Protein AF-A0A9E1NAD4-F1 (afdb_monomer)

Structure (mmCIF, N/CA/C/O backbone):
data_AF-A0A9E1NAD4-F1
#
_entry.id   AF-A0A9E1NAD4-F1
#
loop_
_atom_site.group_PDB
_atom_site.id
_atom_site.type_symbol
_atom_site.label_atom_id
_atom_site.label_alt_id
_atom_site.label_comp_id
_atom_site.label_asym_id
_atom_site.label_entity_id
_atom_site.label_seq_id
_atom_site.pdbx_PDB_ins_code
_atom_site.Cartn_x
_atom_site.Cartn_y
_atom_site.Cartn_z
_atom_site.occupancy
_atom_site.B_iso_or_equiv
_atom_site.auth_seq_id
_atom_site.auth_comp_id
_atom_site.auth_asym_id
_atom_site.auth_atom_id
_atom_site.pdbx_PDB_model_num
ATOM 1 N N . ASP A 1 1 ? -47.794 46.557 43.181 1.00 41.44 1 ASP A N 1
ATOM 2 C CA . ASP A 1 1 ? -47.886 45.109 42.923 1.00 41.44 1 ASP A CA 1
ATOM 3 C C . ASP A 1 1 ? -46.882 44.743 41.843 1.00 41.44 1 ASP A C 1
ATOM 5 O O . ASP A 1 1 ? -46.942 45.323 40.770 1.00 41.44 1 ASP A O 1
ATOM 9 N N . ALA A 1 2 ? -45.755 44.103 42.181 1.00 44.22 2 ALA A N 1
ATOM 10 C CA . ALA A 1 2 ? -45.641 42.660 42.474 1.00 44.22 2 ALA A CA 1
ATOM 11 C C . ALA A 1 2 ? -46.037 41.856 41.217 1.00 44.22 2 ALA A C 1
ATOM 13 O O . ALA A 1 2 ? -47.095 42.099 40.661 1.00 44.22 2 ALA A O 1
ATOM 14 N N . ASP A 1 3 ? -45.291 40.911 40.658 1.00 41.47 3 ASP A N 1
ATOM 15 C CA . ASP A 1 3 ? -44.229 40.030 41.139 1.00 41.47 3 ASP A CA 1
ATOM 16 C C . ASP A 1 3 ? -43.796 39.168 39.919 1.00 41.47 3 ASP A C 1
ATOM 18 O O . ASP A 1 3 ? -44.532 39.077 38.935 1.00 41.47 3 ASP A O 1
ATOM 22 N N . GLY A 1 4 ? -42.646 38.494 39.990 1.00 36.97 4 GLY A N 1
ATOM 23 C CA . GLY A 1 4 ? -42.533 37.167 39.378 1.00 36.97 4 GLY A CA 1
ATOM 24 C C . GLY A 1 4 ? -41.470 36.977 38.299 1.00 36.97 4 GLY A C 1
ATOM 25 O O . GLY A 1 4 ? -41.754 36.883 37.107 1.00 36.97 4 GLY A O 1
ATOM 26 N N . ALA A 1 5 ? -40.236 36.778 38.754 1.00 52.31 5 ALA A N 1
ATOM 27 C CA . ALA A 1 5 ? -39.187 36.071 38.036 1.00 52.31 5 ALA A CA 1
ATOM 28 C C . ALA A 1 5 ? -39.631 34.674 37.562 1.00 52.31 5 ALA A C 1
ATOM 30 O O . ALA A 1 5 ? -40.129 33.900 38.374 1.00 52.31 5 ALA A O 1
ATOM 31 N N . LYS A 1 6 ? -39.306 34.292 36.317 1.00 44.66 6 LYS A N 1
ATOM 32 C CA . LYS A 1 6 ? -38.969 32.900 35.956 1.00 44.66 6 LYS A CA 1
ATOM 33 C C . LYS A 1 6 ? -37.863 32.885 34.906 1.00 44.66 6 LYS A C 1
ATOM 35 O O . LYS A 1 6 ? -38.106 32.942 33.705 1.00 44.66 6 LYS A O 1
ATOM 40 N N . GLY A 1 7 ? -36.626 32.812 35.397 1.00 38.28 7 GLY A N 1
ATOM 41 C CA . GLY A 1 7 ? -35.482 32.392 34.603 1.00 38.28 7 GLY A CA 1
ATOM 42 C C . GLY A 1 7 ? -35.703 30.962 34.120 1.00 38.28 7 GLY A C 1
ATOM 43 O O . GLY A 1 7 ? -35.844 30.045 34.928 1.00 38.28 7 GLY A O 1
ATOM 44 N N . GLY A 1 8 ? -35.756 30.783 32.801 1.00 35.84 8 GLY A N 1
ATOM 45 C CA . GLY A 1 8 ? -35.667 29.461 32.196 1.00 35.84 8 GLY A CA 1
ATOM 46 C C . GLY A 1 8 ? -34.312 28.827 32.536 1.00 35.84 8 GLY A C 1
ATOM 47 O O . GLY A 1 8 ? -33.311 29.548 32.632 1.00 35.84 8 GLY A O 1
ATOM 48 N N . PRO A 1 9 ? -34.250 27.503 32.751 1.00 36.97 9 PRO A N 1
ATOM 49 C CA . PRO A 1 9 ? -33.001 26.831 33.063 1.00 36.97 9 PRO A CA 1
ATOM 50 C C . PRO A 1 9 ? -32.013 27.053 31.917 1.00 36.97 9 PRO A C 1
ATOM 52 O O . PRO A 1 9 ? -32.250 26.648 30.780 1.00 36.97 9 PRO A O 1
ATOM 55 N N . LYS A 1 10 ? -30.891 27.710 32.232 1.00 43.59 10 LYS A N 1
ATOM 56 C CA . LYS A 1 10 ? -29.700 27.695 31.388 1.00 43.59 10 LYS A CA 1
ATOM 57 C C . LYS A 1 10 ? -29.302 26.230 31.236 1.00 43.59 10 LYS A C 1
ATOM 59 O O . LYS A 1 10 ? -28.768 25.641 32.175 1.00 43.59 10 LYS A O 1
ATOM 64 N N . VAL A 1 11 ? -29.598 25.638 30.082 1.00 46.94 11 VAL A N 1
ATOM 65 C CA . VAL A 1 11 ? -29.014 24.361 29.675 1.00 46.94 11 VAL A CA 1
ATOM 66 C C . VAL A 1 11 ? -27.531 24.642 29.494 1.00 46.94 11 VAL A C 1
ATOM 68 O O . VAL A 1 11 ? -27.093 25.120 28.453 1.00 46.94 11 VAL A O 1
ATOM 71 N N . GLY A 1 12 ? -26.773 24.455 30.571 1.00 37.28 12 GLY A N 1
ATOM 72 C CA . GLY A 1 12 ? -25.327 24.446 30.519 1.00 37.28 12 GLY A CA 1
ATOM 73 C C . GLY A 1 12 ? -24.923 23.267 29.655 1.00 37.28 12 GLY A C 1
ATOM 74 O O . GLY A 1 12 ? -24.909 22.128 30.120 1.00 37.28 12 GLY A O 1
ATOM 75 N N . THR A 1 13 ? -24.613 23.531 28.392 1.00 39.81 13 THR A N 1
ATOM 76 C CA . THR A 1 13 ? -23.724 22.673 27.628 1.00 39.81 13 THR A CA 1
ATOM 77 C C . THR A 1 13 ? -22.440 22.582 28.444 1.00 39.81 13 THR A C 1
ATOM 79 O O . THR A 1 13 ? -21.687 23.548 28.553 1.00 39.81 13 THR A O 1
ATOM 82 N N . LYS A 1 14 ? -22.214 21.437 29.100 1.00 42.06 14 LYS A N 1
ATOM 83 C CA . LYS A 1 14 ? -20.901 21.077 29.643 1.00 42.06 14 LYS A CA 1
ATOM 84 C C . LYS A 1 14 ? -19.951 20.851 28.462 1.00 42.06 14 LYS A C 1
ATOM 86 O O . LYS A 1 14 ? -19.584 19.728 28.137 1.00 42.06 14 LYS A O 1
ATOM 91 N N . GLU A 1 15 ? -19.597 21.932 27.783 1.00 49.22 15 GLU A N 1
ATOM 92 C CA . GLU A 1 15 ? -18.409 22.002 26.952 1.00 49.22 15 GLU A CA 1
ATOM 93 C C . GLU A 1 15 ? -17.209 21.993 27.904 1.00 49.22 15 GLU A C 1
ATOM 95 O O . GLU A 1 15 ? -17.056 22.893 28.727 1.00 49.22 15 GLU A O 1
ATOM 100 N N . GLY A 1 16 ? -16.372 20.955 27.823 1.00 48.84 16 GLY A N 1
ATOM 101 C CA . GLY A 1 16 ? -15.000 21.051 28.329 1.00 48.84 16 GLY A CA 1
ATOM 102 C C . GLY A 1 16 ? -14.541 20.083 29.419 1.00 48.84 16 GLY A C 1
ATOM 103 O O . GLY A 1 16 ? -13.471 20.315 29.974 1.00 48.84 16 GLY A O 1
ATOM 104 N N . GLU A 1 17 ? -15.229 18.978 29.717 1.00 57.66 17 GLU A N 1
ATOM 105 C CA . GLU A 1 17 ? -14.572 17.897 30.474 1.00 57.66 17 GLU A CA 1
ATOM 106 C C . GLU A 1 17 ? -13.776 17.012 29.500 1.00 57.66 17 GLU A C 1
ATOM 108 O O . GLU A 1 17 ? -14.265 16.020 28.959 1.00 57.66 17 GLU A O 1
ATOM 113 N N . GLY A 1 18 ? -12.531 17.420 29.226 1.00 64.69 18 GLY A N 1
ATOM 114 C CA . GLY A 1 18 ? -11.561 16.588 28.515 1.00 64.69 18 GLY A CA 1
ATOM 115 C C . GLY A 1 18 ? -11.414 15.223 29.193 1.00 64.69 18 GLY A C 1
ATOM 116 O O . GLY A 1 18 ? -11.516 15.105 30.415 1.00 64.69 18 GLY A O 1
ATOM 117 N N . MET A 1 19 ? -11.193 14.169 28.403 1.00 74.44 19 MET A N 1
ATOM 118 C CA . MET A 1 19 ? -11.073 12.814 28.940 1.00 74.44 19 MET A CA 1
ATOM 119 C C . MET A 1 19 ? -10.039 12.726 30.063 1.00 74.44 19 MET A C 1
ATOM 121 O O . MET A 1 19 ? -8.882 13.109 29.894 1.00 74.44 19 MET A O 1
ATOM 125 N N . SER A 1 20 ? -10.431 12.092 31.168 1.00 87.94 20 SER A N 1
ATOM 126 C CA . SER A 1 20 ? -9.486 11.670 32.199 1.00 87.94 20 SER A CA 1
ATOM 127 C C . SER A 1 20 ? -8.381 10.797 31.595 1.00 87.94 20 SER A C 1
ATOM 129 O O . SER A 1 20 ? -8.647 9.893 30.797 1.00 87.94 20 SER A O 1
ATOM 131 N N . MET A 1 21 ? -7.138 11.016 32.028 1.00 87.62 21 MET A N 1
ATOM 132 C CA . MET A 1 21 ? -5.957 10.281 31.565 1.00 87.62 21 MET A CA 1
ATOM 133 C C . MET A 1 21 ? -6.137 8.754 31.679 1.00 87.62 21 MET A C 1
ATOM 135 O O . MET A 1 21 ? -5.765 8.003 30.781 1.00 87.62 21 MET A O 1
ATOM 139 N N . ALA A 1 22 ? -6.792 8.273 32.741 1.00 87.88 22 ALA A N 1
ATOM 140 C CA . ALA A 1 22 ? -7.090 6.851 32.918 1.00 87.88 22 ALA A CA 1
ATOM 141 C C . ALA A 1 22 ? -8.112 6.311 31.896 1.00 87.88 22 ALA A C 1
ATOM 143 O O . ALA A 1 22 ? -8.060 5.141 31.514 1.00 87.88 22 ALA A O 1
ATOM 144 N N . ALA A 1 23 ? -9.059 7.138 31.444 1.00 86.94 23 ALA A N 1
ATOM 145 C CA . ALA A 1 23 ? -9.982 6.779 30.368 1.00 86.94 23 ALA A CA 1
ATOM 146 C C . ALA A 1 23 ? -9.258 6.735 29.014 1.00 86.94 23 ALA A C 1
ATOM 148 O O . ALA A 1 23 ? -9.427 5.769 28.272 1.00 86.94 23 ALA A O 1
ATOM 149 N N . TYR A 1 24 ? -8.376 7.706 28.756 1.00 89.81 24 TYR A N 1
ATOM 150 C CA . TYR A 1 24 ? -7.528 7.729 27.566 1.00 89.81 24 TYR A CA 1
ATOM 151 C C . TYR A 1 24 ? -6.651 6.472 27.455 1.00 89.81 24 TYR A C 1
ATOM 153 O O . TYR A 1 24 ? -6.711 5.767 26.449 1.00 89.81 24 TYR A O 1
ATOM 161 N N . TRP A 1 25 ? -5.899 6.121 28.506 1.00 90.75 25 TRP A N 1
ATOM 162 C CA . TRP A 1 25 ? -5.032 4.934 28.502 1.00 90.75 25 TRP A CA 1
ATOM 163 C C . TRP A 1 25 ? -5.801 3.623 28.324 1.00 90.75 25 TRP A C 1
ATOM 165 O O . TRP A 1 25 ? -5.328 2.718 27.634 1.00 90.75 25 TRP A O 1
ATOM 175 N N . ARG A 1 26 ? -6.998 3.507 28.914 1.00 90.31 26 ARG A N 1
ATOM 176 C CA . ARG A 1 26 ? -7.877 2.348 28.690 1.00 90.31 26 ARG A CA 1
ATOM 177 C C . ARG A 1 26 ? -8.321 2.262 27.232 1.00 90.31 26 ARG A C 1
ATOM 179 O O . ARG A 1 26 ? -8.247 1.181 26.655 1.00 90.31 26 ARG A O 1
ATOM 186 N N . GLY A 1 27 ? -8.713 3.389 26.640 1.00 89.50 27 GLY A N 1
ATOM 187 C CA . GLY A 1 27 ? -9.070 3.486 25.227 1.00 89.50 27 GLY A CA 1
ATOM 188 C C . GLY A 1 27 ? -7.916 3.109 24.298 1.00 89.50 27 GLY A C 1
ATOM 189 O O . GLY A 1 27 ? -8.080 2.283 23.404 1.00 89.50 27 GLY A O 1
ATOM 190 N N . LEU A 1 28 ? -6.716 3.625 24.566 1.00 91.00 28 LEU A N 1
ATOM 191 C CA . LEU A 1 28 ? -5.513 3.279 23.810 1.00 91.00 28 LEU A CA 1
ATOM 192 C C . LEU A 1 28 ? -5.184 1.783 23.911 1.00 91.00 28 LEU A C 1
ATOM 194 O O . LEU A 1 28 ? -4.885 1.137 22.909 1.00 91.00 28 LEU A O 1
ATOM 198 N N . ARG A 1 29 ? -5.282 1.201 25.112 1.00 92.19 29 ARG A N 1
ATOM 199 C CA . ARG A 1 29 ? -5.075 -0.239 25.315 1.00 92.19 29 ARG A CA 1
ATOM 200 C C . ARG A 1 29 ? -6.129 -1.081 24.596 1.00 92.19 29 ARG A C 1
ATOM 202 O O . ARG A 1 29 ? -5.804 -2.179 24.151 1.00 92.19 29 ARG A O 1
ATOM 209 N N . ALA A 1 30 ? -7.364 -0.591 24.496 1.00 90.38 30 ALA A N 1
ATOM 210 C CA . ALA A 1 30 ? -8.418 -1.242 23.727 1.00 90.38 30 ALA A CA 1
ATOM 211 C C . ALA A 1 30 ? -8.093 -1.221 22.226 1.00 90.38 30 ALA A C 1
ATOM 213 O O . ALA A 1 30 ? -8.102 -2.283 21.613 1.00 90.38 30 ALA A O 1
ATOM 214 N N . LEU A 1 31 ? -7.685 -0.073 21.669 1.00 91.06 31 LEU A N 1
ATOM 215 C CA . LEU A 1 31 ? -7.239 0.034 20.270 1.00 91.06 31 LEU A CA 1
ATOM 216 C C . LEU A 1 31 ? -6.079 -0.921 19.957 1.00 91.06 31 LEU A C 1
ATOM 218 O O . LEU A 1 31 ? -6.112 -1.629 18.958 1.00 91.06 31 LEU A O 1
ATOM 222 N N . LEU A 1 32 ? -5.083 -1.000 20.844 1.00 91.88 32 LEU A N 1
ATOM 223 C CA . LEU A 1 32 ? -3.937 -1.907 20.698 1.00 91.88 32 LEU A CA 1
ATOM 224 C C . LEU A 1 32 ? -4.291 -3.394 20.844 1.00 91.88 32 LEU A C 1
ATOM 226 O O . LEU A 1 32 ? -3.458 -4.248 20.552 1.00 91.88 32 LEU A O 1
ATOM 230 N N . ARG A 1 33 ? -5.484 -3.725 21.341 1.00 90.31 33 ARG A N 1
ATOM 231 C CA . ARG A 1 33 ? -5.977 -5.105 21.462 1.00 90.31 33 ARG A CA 1
ATOM 232 C C . ARG A 1 33 ? -7.039 -5.443 20.426 1.00 90.31 33 ARG A C 1
ATOM 234 O O . ARG A 1 33 ? -7.352 -6.623 20.254 1.00 90.31 33 ARG A O 1
ATOM 241 N N . ASP A 1 34 ? -7.584 -4.440 19.751 1.00 90.44 34 ASP A N 1
ATOM 242 C CA . ASP A 1 34 ? -8.582 -4.630 18.719 1.00 90.44 34 ASP A CA 1
ATOM 243 C C . ASP A 1 34 ? -7.919 -5.227 17.474 1.00 90.44 34 ASP A C 1
ATOM 245 O O . ASP A 1 34 ? -7.080 -4.618 16.805 1.00 90.44 34 ASP A O 1
ATOM 249 N N . ARG A 1 35 ? -8.299 -6.470 17.166 1.00 89.81 35 ARG A N 1
ATOM 250 C CA . ARG A 1 35 ? -7.741 -7.203 16.030 1.00 89.81 35 ARG A CA 1
ATOM 251 C C . ARG A 1 35 ? -8.045 -6.513 14.707 1.00 89.81 35 ARG A C 1
ATOM 253 O O . ARG A 1 35 ? -7.194 -6.560 13.828 1.00 89.81 35 ARG A O 1
ATOM 260 N N . ALA A 1 36 ? -9.194 -5.863 14.556 1.00 90.50 36 ALA A N 1
ATOM 261 C CA . ALA A 1 36 ? -9.555 -5.161 13.331 1.00 90.50 36 ALA A CA 1
ATOM 262 C C . ALA A 1 36 ? -8.649 -3.943 13.118 1.00 90.50 36 ALA A C 1
ATOM 264 O O . ALA A 1 36 ? -8.114 -3.759 12.026 1.00 90.50 36 ALA A O 1
ATOM 265 N N . VAL A 1 37 ? -8.405 -3.179 14.186 1.00 92.81 37 VAL A N 1
ATOM 266 C CA . VAL A 1 37 ? -7.486 -2.031 14.183 1.00 92.81 37 VAL A CA 1
ATOM 267 C C . VAL A 1 37 ? -6.066 -2.463 13.834 1.00 92.81 37 VAL A C 1
ATOM 269 O O . VAL A 1 37 ? -5.458 -1.899 12.925 1.00 92.81 37 VAL A O 1
ATOM 272 N N . LEU A 1 38 ? -5.545 -3.497 14.500 1.00 93.12 38 LEU A N 1
ATOM 273 C CA . LEU A 1 38 ? -4.197 -4.007 14.231 1.00 93.12 38 LEU A CA 1
ATOM 274 C C . LEU A 1 38 ? -4.055 -4.559 12.808 1.00 93.12 38 LEU A C 1
ATOM 276 O O . LEU A 1 38 ? -3.041 -4.324 12.151 1.00 93.12 38 LEU A O 1
ATOM 280 N N . SER A 1 39 ? -5.078 -5.258 12.314 1.00 92.19 39 SER A N 1
ATOM 281 C CA . SER A 1 39 ? -5.101 -5.782 10.943 1.00 92.19 39 SER A CA 1
ATOM 282 C C . SER A 1 39 ? -5.071 -4.651 9.928 1.00 92.19 39 SER A C 1
ATOM 284 O O . SER A 1 39 ? -4.303 -4.692 8.971 1.00 92.19 39 SER A O 1
ATOM 286 N N . LEU A 1 40 ? -5.866 -3.606 10.159 1.00 94.69 40 LEU A N 1
ATOM 287 C CA . LEU A 1 40 ? -5.910 -2.448 9.283 1.00 94.69 40 LEU A CA 1
ATOM 288 C C . LEU A 1 40 ? -4.592 -1.662 9.318 1.00 94.69 40 LEU A C 1
ATOM 290 O O . LEU A 1 40 ? -4.124 -1.237 8.266 1.00 94.69 40 LEU A O 1
ATOM 294 N N . CYS A 1 41 ? -3.946 -1.551 10.484 1.00 96.25 41 CYS A N 1
ATOM 295 C CA . CYS A 1 41 ? -2.597 -0.993 10.608 1.00 96.25 41 CYS A CA 1
ATOM 296 C C . CYS A 1 41 ? -1.578 -1.797 9.789 1.00 96.25 41 CYS A C 1
ATOM 298 O O . CYS A 1 41 ? -0.808 -1.212 9.032 1.00 96.25 41 CYS A O 1
ATOM 300 N N . LEU A 1 42 ? -1.606 -3.133 9.866 1.00 96.12 42 LEU A N 1
ATOM 301 C CA . LEU A 1 42 ? -0.718 -3.995 9.081 1.00 96.12 42 LEU A CA 1
ATOM 302 C C . LEU A 1 42 ? -0.936 -3.823 7.570 1.00 96.12 42 LEU A C 1
ATOM 304 O O . LEU A 1 42 ? 0.027 -3.653 6.821 1.00 96.12 42 LEU A O 1
ATOM 308 N N . VAL A 1 43 ? -2.194 -3.814 7.119 1.00 96.69 43 VAL A N 1
ATOM 309 C CA . VAL A 1 43 ? -2.550 -3.575 5.710 1.00 96.69 43 VAL A CA 1
ATOM 310 C C . VAL A 1 43 ? -2.062 -2.196 5.259 1.00 96.69 43 VAL A C 1
ATOM 312 O O . VAL A 1 43 ? -1.431 -2.066 4.207 1.00 96.69 43 VAL A O 1
ATOM 315 N N . ALA A 1 44 ? -2.301 -1.165 6.073 1.00 97.19 44 ALA A N 1
ATOM 316 C CA . ALA A 1 44 ? -1.847 0.194 5.815 1.00 97.19 44 ALA A CA 1
ATOM 317 C C . ALA A 1 44 ? -0.316 0.275 5.729 1.00 97.19 44 ALA A C 1
ATOM 319 O O . ALA A 1 44 ? 0.206 0.995 4.875 1.00 97.19 44 ALA A O 1
ATOM 320 N N . ALA A 1 45 ? 0.393 -0.455 6.591 1.00 98.00 45 ALA A N 1
ATOM 321 C CA . ALA A 1 45 ? 1.845 -0.485 6.661 1.00 98.00 45 ALA A CA 1
ATOM 322 C C . ALA A 1 45 ? 2.477 -1.191 5.458 1.00 98.00 45 ALA A C 1
ATOM 324 O O . ALA A 1 45 ? 3.360 -0.617 4.828 1.00 98.00 45 ALA A O 1
ATOM 325 N N . LEU A 1 46 ? 1.974 -2.361 5.057 1.00 97.75 46 LEU A N 1
ATOM 326 C CA . LEU A 1 46 ? 2.436 -3.073 3.856 1.00 97.75 46 LEU A CA 1
ATOM 327 C C . LEU A 1 46 ? 2.170 -2.278 2.568 1.00 97.75 46 LEU A C 1
ATOM 329 O O . LEU A 1 46 ? 3.017 -2.204 1.672 1.00 97.75 46 LEU A O 1
ATOM 333 N N . ARG A 1 47 ? 1.012 -1.614 2.488 1.00 97.56 47 ARG A N 1
ATOM 334 C CA . ARG A 1 47 ? 0.686 -0.726 1.367 1.00 97.56 47 ARG A CA 1
ATOM 335 C C . ARG A 1 47 ? 1.618 0.488 1.317 1.00 97.56 47 ARG A C 1
ATOM 337 O O . ARG A 1 47 ? 2.059 0.878 0.238 1.00 97.56 47 ARG A O 1
ATOM 344 N N . THR A 1 48 ? 1.950 1.083 2.462 1.00 97.81 48 THR A N 1
ATOM 345 C CA . THR A 1 48 ? 2.881 2.224 2.517 1.00 97.81 48 THR A CA 1
ATOM 346 C C . THR A 1 48 ? 4.333 1.809 2.292 1.00 97.81 48 THR A C 1
ATOM 348 O O . THR A 1 48 ? 5.052 2.535 1.615 1.00 97.81 48 THR A O 1
ATOM 351 N N . MET A 1 49 ? 4.743 0.621 2.740 1.00 97.75 49 MET A N 1
ATOM 352 C CA . MET A 1 49 ? 6.024 -0.002 2.382 1.00 97.75 49 MET A CA 1
ATOM 353 C C . MET A 1 49 ? 6.175 -0.119 0.867 1.00 97.75 49 MET A C 1
ATOM 355 O O . MET A 1 49 ? 7.199 0.266 0.312 1.00 97.75 49 MET A O 1
ATOM 359 N N . THR A 1 50 ? 5.118 -0.573 0.191 1.00 97.38 50 THR A N 1
ATOM 360 C CA . THR A 1 50 ? 5.090 -0.662 -1.272 1.00 97.38 50 THR A CA 1
ATOM 361 C C . THR A 1 50 ? 5.222 0.705 -1.928 1.00 97.38 50 THR A C 1
ATOM 363 O O . THR A 1 50 ? 6.033 0.874 -2.833 1.00 97.38 50 THR A O 1
ATOM 366 N N . GLN A 1 51 ? 4.486 1.709 -1.443 1.00 96.88 51 GLN A N 1
ATOM 367 C CA . GLN A 1 51 ? 4.628 3.072 -1.954 1.00 96.88 51 GLN A CA 1
ATOM 368 C C . GLN A 1 51 ? 6.052 3.618 -1.750 1.00 96.88 51 GLN A C 1
ATOM 370 O O . GLN A 1 51 ? 6.604 4.208 -2.674 1.00 96.88 51 GLN A O 1
ATOM 375 N N . ALA A 1 52 ? 6.647 3.430 -0.570 1.00 97.12 52 ALA A N 1
ATOM 376 C CA . ALA A 1 52 ? 8.001 3.893 -0.271 1.00 97.12 52 ALA A CA 1
ATOM 377 C C . ALA A 1 52 ? 9.047 3.203 -1.160 1.00 97.12 52 ALA A C 1
ATOM 379 O O . ALA A 1 52 ? 9.900 3.873 -1.736 1.00 97.12 52 ALA A O 1
ATOM 380 N N . GLY A 1 53 ? 8.931 1.883 -1.337 1.00 97.12 53 GLY A N 1
ATOM 381 C CA . GLY A 1 53 ? 9.773 1.121 -2.255 1.00 97.12 53 GLY A CA 1
ATOM 382 C C . GLY A 1 53 ? 9.638 1.602 -3.700 1.00 97.12 53 GLY A C 1
ATOM 383 O O . GLY A 1 53 ? 10.643 1.853 -4.354 1.00 97.12 53 GLY A O 1
ATOM 384 N N . LEU A 1 54 ? 8.415 1.819 -4.193 1.00 96.12 54 LEU A N 1
ATOM 385 C CA . LEU A 1 54 ? 8.202 2.350 -5.544 1.00 96.12 54 LEU A CA 1
ATOM 386 C C . LEU A 1 54 ? 8.854 3.724 -5.719 1.00 96.12 54 LEU A C 1
ATOM 388 O O . LEU A 1 54 ? 9.538 3.943 -6.709 1.00 96.12 54 LEU A O 1
ATOM 392 N N . LEU A 1 55 ? 8.704 4.637 -4.758 1.00 94.81 55 LEU A N 1
ATOM 393 C CA . LEU A 1 55 ? 9.322 5.964 -4.851 1.00 94.81 55 LEU A CA 1
ATOM 394 C C . LEU A 1 55 ? 10.858 5.912 -4.859 1.00 94.81 55 LEU A C 1
ATOM 396 O O . LEU A 1 55 ? 11.478 6.775 -5.473 1.00 94.81 55 LEU A O 1
ATOM 400 N N . ALA A 1 56 ? 11.460 4.909 -4.217 1.00 96.31 56 ALA A N 1
ATOM 401 C CA . ALA A 1 56 ? 12.906 4.717 -4.212 1.00 96.31 56 ALA A CA 1
ATOM 402 C C . ALA A 1 56 ? 13.422 4.038 -5.494 1.00 96.31 56 ALA A C 1
ATOM 404 O O . ALA A 1 56 ? 14.400 4.493 -6.082 1.00 96.31 56 ALA A O 1
ATOM 405 N N . PHE A 1 57 ? 12.772 2.959 -5.941 1.00 96.69 57 PHE A N 1
ATOM 406 C CA . PHE A 1 57 ? 13.317 2.075 -6.979 1.00 96.69 57 PHE A CA 1
ATOM 407 C C . PHE A 1 57 ? 12.726 2.289 -8.371 1.00 96.69 57 PHE A C 1
ATOM 409 O O . PHE A 1 57 ? 13.383 1.952 -9.351 1.00 96.69 57 PHE A O 1
ATOM 416 N N . LEU A 1 58 ? 11.532 2.877 -8.497 1.00 95.25 58 LEU A N 1
ATOM 417 C CA . LEU A 1 58 ? 10.933 3.155 -9.805 1.00 95.25 58 LEU A CA 1
ATOM 418 C C . LEU A 1 58 ? 11.795 4.105 -10.655 1.00 95.25 58 LEU A C 1
ATOM 420 O O . LEU A 1 58 ? 12.006 3.792 -11.827 1.00 95.25 58 LEU A O 1
ATOM 424 N N . PRO A 1 59 ? 12.344 5.214 -10.112 1.00 94.50 59 PRO A N 1
ATOM 425 C CA . PRO A 1 59 ? 13.217 6.087 -10.892 1.00 94.50 59 PRO A CA 1
ATOM 426 C C . PRO A 1 59 ? 14.534 5.404 -11.267 1.00 94.50 59 PRO A C 1
ATOM 428 O O . PRO A 1 59 ? 15.017 5.593 -12.378 1.00 94.50 59 PRO A O 1
ATOM 431 N N . LEU A 1 60 ? 15.087 4.586 -10.364 1.00 95.06 60 LEU A N 1
ATOM 432 C CA . LEU A 1 60 ? 16.311 3.825 -10.618 1.00 95.06 60 LEU A CA 1
ATOM 433 C C . LEU A 1 60 ? 16.108 2.806 -11.739 1.00 95.06 60 LEU A C 1
ATOM 435 O O . LEU A 1 60 ? 16.940 2.720 -12.631 1.00 95.06 60 LEU A O 1
ATOM 439 N N . TYR A 1 61 ? 14.987 2.082 -11.730 1.00 94.00 61 TYR A N 1
ATOM 440 C CA . TYR A 1 61 ? 14.649 1.121 -12.780 1.00 94.00 61 TYR A CA 1
ATOM 441 C C . TYR A 1 61 ? 14.470 1.810 -14.134 1.00 94.00 61 TYR A C 1
ATOM 443 O O . TYR A 1 61 ? 15.045 1.396 -15.136 1.00 94.00 61 TYR A O 1
ATOM 451 N N . LEU A 1 62 ? 13.724 2.916 -14.161 1.00 92.81 62 LEU A N 1
ATOM 452 C CA . LEU A 1 62 ? 13.542 3.696 -15.379 1.00 92.81 62 LEU A CA 1
ATOM 453 C C . LEU A 1 62 ? 14.875 4.224 -15.931 1.00 92.81 62 LEU A C 1
ATOM 455 O O . LEU A 1 62 ? 15.090 4.164 -17.137 1.00 92.81 62 LEU A O 1
ATOM 459 N N . ALA A 1 63 ? 15.760 4.737 -15.076 1.00 94.12 63 ALA A N 1
ATOM 460 C CA . ALA A 1 63 ? 17.038 5.301 -15.499 1.00 94.12 63 ALA A CA 1
ATOM 461 C C . ALA A 1 63 ? 18.035 4.223 -15.951 1.00 94.12 63 ALA A C 1
ATOM 463 O O . ALA A 1 63 ? 18.621 4.346 -17.025 1.00 94.12 63 ALA A O 1
ATOM 464 N N . ASN A 1 64 ? 18.215 3.173 -15.147 1.00 92.75 64 ASN A N 1
ATOM 465 C CA . ASN A 1 64 ? 19.296 2.205 -15.327 1.00 92.75 64 ASN A CA 1
ATOM 466 C C . ASN A 1 64 ? 18.925 1.072 -16.290 1.00 92.75 64 ASN A C 1
ATOM 468 O O . ASN A 1 64 ? 19.768 0.661 -17.083 1.00 92.75 64 ASN A O 1
ATOM 472 N N . ASP A 1 65 ? 17.676 0.599 -16.249 1.00 90.25 65 ASP A N 1
ATOM 473 C CA . ASP A 1 65 ? 17.251 -0.576 -17.020 1.00 90.25 65 ASP A CA 1
ATOM 474 C C . ASP A 1 65 ? 16.521 -0.161 -18.309 1.00 90.25 65 ASP A C 1
ATOM 476 O O . ASP A 1 65 ? 16.644 -0.828 -19.334 1.00 90.25 65 ASP A O 1
ATOM 480 N N . LEU A 1 66 ? 15.787 0.961 -18.284 1.00 89.62 66 LEU A N 1
ATOM 481 C CA . LEU A 1 66 ? 15.051 1.484 -19.447 1.00 89.62 66 LEU A CA 1
ATOM 482 C C . LEU A 1 66 ? 15.712 2.704 -20.114 1.00 89.62 66 LEU A C 1
ATOM 484 O O . LEU A 1 66 ? 15.194 3.203 -21.115 1.00 89.62 66 LEU A O 1
ATOM 488 N N . GLY A 1 67 ? 16.839 3.195 -19.587 1.00 91.25 67 GLY A N 1
ATOM 489 C CA . GLY A 1 67 ? 17.589 4.313 -20.172 1.00 91.25 67 GLY A CA 1
ATOM 490 C C . GLY A 1 67 ? 16.825 5.644 -20.196 1.00 91.25 67 GLY A C 1
ATOM 491 O O . GLY A 1 67 ? 17.064 6.483 -21.067 1.00 91.25 67 GLY A O 1
ATOM 492 N N . ALA A 1 68 ? 15.864 5.843 -19.289 1.00 92.50 68 ALA A N 1
ATOM 493 C CA . ALA A 1 68 ? 15.037 7.043 -19.244 1.00 92.50 68 ALA A CA 1
ATOM 494 C C . ALA A 1 68 ? 15.853 8.283 -18.849 1.00 92.50 68 ALA A C 1
ATOM 496 O O . ALA A 1 68 ? 16.496 8.322 -17.799 1.00 92.50 68 ALA A O 1
ATOM 497 N N . GLY A 1 69 ? 15.749 9.349 -19.645 1.00 94.44 69 GLY A N 1
ATOM 498 C CA . GLY A 1 69 ? 16.279 10.659 -19.270 1.00 94.44 69 GLY A CA 1
ATOM 499 C C . GLY A 1 69 ? 15.469 11.340 -18.147 1.00 94.44 69 GLY A C 1
ATOM 500 O O . GLY A 1 69 ? 14.323 10.960 -17.886 1.00 94.44 69 GLY A O 1
ATOM 501 N N . PRO A 1 70 ? 15.996 12.417 -17.529 1.00 93.75 70 PRO A N 1
ATOM 502 C CA . PRO A 1 70 ? 15.366 13.089 -16.384 1.00 93.75 70 PRO A CA 1
ATOM 503 C C . PRO A 1 70 ? 13.924 13.559 -16.621 1.00 93.75 70 PRO A C 1
ATOM 505 O O . PRO A 1 70 ? 13.076 13.454 -15.737 1.00 93.75 70 PRO A O 1
ATOM 508 N N . VAL A 1 71 ? 13.620 14.039 -17.832 1.00 93.31 71 VAL A N 1
ATOM 509 C CA . VAL A 1 71 ? 12.265 14.480 -18.201 1.00 93.31 71 VAL A CA 1
ATOM 510 C C . VAL A 1 71 ? 11.280 13.310 -18.181 1.00 93.31 71 VAL A C 1
ATOM 512 O O . VAL A 1 71 ? 10.182 13.442 -17.647 1.00 93.31 71 VAL A O 1
ATOM 515 N N . MET A 1 72 ? 11.673 12.149 -18.711 1.00 91.38 72 MET A N 1
ATOM 516 C CA . MET A 1 72 ? 10.826 10.951 -18.722 1.00 91.38 72 MET A CA 1
ATOM 517 C C . MET A 1 72 ? 10.578 10.423 -17.308 1.00 91.38 72 MET A C 1
ATOM 519 O O . MET A 1 72 ? 9.450 10.053 -16.995 1.00 91.38 72 MET A O 1
ATOM 523 N N . LEU A 1 73 ? 11.593 10.458 -16.437 1.00 93.19 73 LEU A N 1
ATOM 524 C CA . LEU A 1 73 ? 11.442 10.132 -15.015 1.00 93.19 73 LEU A CA 1
ATOM 525 C C . LEU A 1 73 ? 10.414 11.042 -14.339 1.00 93.19 73 LEU A C 1
ATOM 527 O O . LEU A 1 73 ? 9.495 10.562 -13.674 1.00 93.19 73 LEU A O 1
ATOM 531 N N . GLY A 1 74 ? 10.543 12.355 -14.550 1.00 93.75 74 GLY A N 1
ATOM 532 C CA . GLY A 1 74 ? 9.609 13.345 -14.023 1.00 93.75 74 GLY A CA 1
ATOM 533 C C . GLY A 1 74 ? 8.181 13.108 -14.513 1.00 93.75 74 GLY A C 1
ATOM 534 O O . GLY A 1 74 ? 7.254 13.098 -13.707 1.00 93.75 74 GLY A O 1
ATOM 535 N N . LEU A 1 75 ? 8.003 12.843 -15.811 1.00 93.94 75 LEU A N 1
ATOM 536 C CA . LEU A 1 75 ? 6.698 12.537 -16.402 1.00 93.94 75 LEU A CA 1
ATOM 537 C C . LEU A 1 75 ? 6.090 11.249 -15.842 1.00 93.94 75 LEU A C 1
ATOM 539 O O . LEU A 1 75 ? 4.8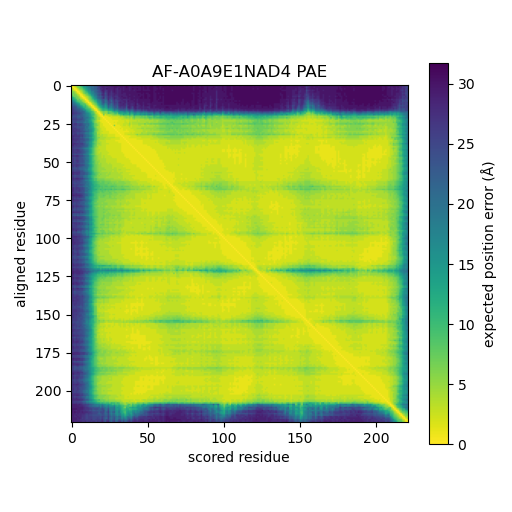99 11.225 -15.544 1.00 93.94 75 LEU A O 1
ATOM 543 N N . ALA A 1 76 ? 6.887 10.196 -15.664 1.00 93.25 76 ALA A N 1
ATOM 544 C CA . ALA A 1 76 ? 6.423 8.930 -15.111 1.00 93.25 76 ALA A CA 1
ATOM 545 C C . ALA A 1 76 ? 5.920 9.093 -13.667 1.00 93.25 76 ALA A C 1
ATOM 547 O O . ALA A 1 76 ? 4.820 8.651 -13.329 1.00 93.25 76 ALA A O 1
ATOM 548 N N . LEU A 1 77 ? 6.693 9.787 -12.827 1.00 94.25 77 LEU A N 1
ATOM 549 C CA . LEU A 1 77 ? 6.297 10.082 -11.451 1.00 94.25 77 LEU A CA 1
ATOM 550 C C . LEU A 1 77 ? 5.086 11.018 -11.399 1.00 94.25 77 LEU A C 1
ATOM 552 O O . LEU A 1 77 ? 4.160 10.763 -10.632 1.00 94.25 77 LEU A O 1
ATOM 556 N N . ALA A 1 78 ? 5.047 12.058 -12.234 1.00 95.31 78 ALA A N 1
ATOM 557 C CA . ALA A 1 78 ? 3.899 12.954 -12.328 1.00 95.31 78 ALA A CA 1
ATOM 558 C C . ALA A 1 78 ? 2.632 12.185 -12.722 1.00 95.31 78 ALA A C 1
ATOM 560 O O . ALA A 1 78 ? 1.619 12.306 -12.042 1.00 95.31 78 ALA A O 1
ATOM 561 N N . ALA A 1 79 ? 2.703 11.323 -13.739 1.00 95.06 79 ALA A N 1
ATOM 562 C CA . ALA A 1 79 ? 1.582 10.491 -14.164 1.00 95.06 79 ALA A CA 1
ATOM 563 C C . ALA A 1 79 ? 1.071 9.589 -13.028 1.00 95.06 79 ALA A C 1
ATOM 565 O O . ALA A 1 79 ? -0.137 9.522 -12.798 1.00 95.06 79 ALA A O 1
ATOM 566 N N . MET A 1 80 ? 1.978 8.959 -12.269 1.00 95.56 80 MET A N 1
ATOM 567 C CA . MET A 1 80 ? 1.627 8.161 -11.088 1.00 95.56 80 MET A CA 1
ATOM 568 C C . MET A 1 80 ? 0.850 8.984 -10.051 1.00 95.56 80 MET A C 1
ATOM 570 O O . MET A 1 80 ? -0.201 8.563 -9.566 1.00 95.56 80 MET A O 1
ATOM 574 N N . GLN A 1 81 ? 1.371 10.164 -9.705 1.00 95.44 81 GLN A N 1
ATOM 575 C CA . GLN A 1 81 ? 0.804 11.027 -8.670 1.00 95.44 81 GLN A CA 1
ATOM 576 C C . GLN A 1 81 ? -0.537 11.620 -9.114 1.00 95.44 81 GLN A C 1
ATOM 578 O O . GLN A 1 81 ? -1.513 11.554 -8.369 1.00 95.44 81 GLN A O 1
ATOM 583 N N . SER A 1 82 ? -0.618 12.140 -10.341 1.00 96.19 82 SER A N 1
ATOM 584 C CA . SER A 1 82 ? -1.838 12.710 -10.919 1.00 96.19 82 SER A CA 1
ATOM 585 C C . SER A 1 82 ? -2.963 11.682 -10.999 1.00 96.19 82 SER A C 1
ATOM 587 O O . SER A 1 82 ? -4.089 11.975 -10.599 1.00 96.19 82 SER A O 1
ATOM 589 N N . ALA A 1 83 ? -2.661 10.459 -11.441 1.00 95.81 83 ALA A N 1
ATOM 590 C CA . ALA A 1 83 ? -3.637 9.377 -11.455 1.00 95.81 83 ALA A CA 1
ATOM 591 C C . ALA A 1 83 ? -4.139 9.052 -10.038 1.00 95.81 83 ALA A C 1
ATOM 593 O O . ALA A 1 83 ? -5.340 8.875 -9.829 1.00 95.81 83 ALA A O 1
ATOM 594 N N . GLY A 1 84 ? -3.243 9.052 -9.047 1.00 93.50 84 GLY A N 1
ATOM 595 C CA . GLY A 1 84 ? -3.604 8.855 -7.645 1.00 93.50 84 GLY A CA 1
ATOM 596 C C . GLY A 1 84 ? -4.484 9.967 -7.060 1.00 93.50 84 GLY A C 1
ATOM 597 O O . GLY A 1 84 ? -5.413 9.673 -6.306 1.00 93.50 84 GLY A O 1
ATOM 598 N N . VAL A 1 85 ? -4.241 11.230 -7.431 1.00 95.06 85 VAL A N 1
ATOM 599 C CA . VAL A 1 85 ? -5.076 12.379 -7.028 1.00 95.06 85 VAL A CA 1
ATOM 600 C C . VAL A 1 85 ? -6.510 12.211 -7.524 1.00 95.06 85 VAL A C 1
ATOM 602 O O . VAL A 1 85 ? -7.446 12.418 -6.756 1.00 95.06 85 VAL A O 1
ATOM 605 N N . VAL A 1 86 ? -6.688 11.788 -8.778 1.00 95.88 86 VAL A N 1
AT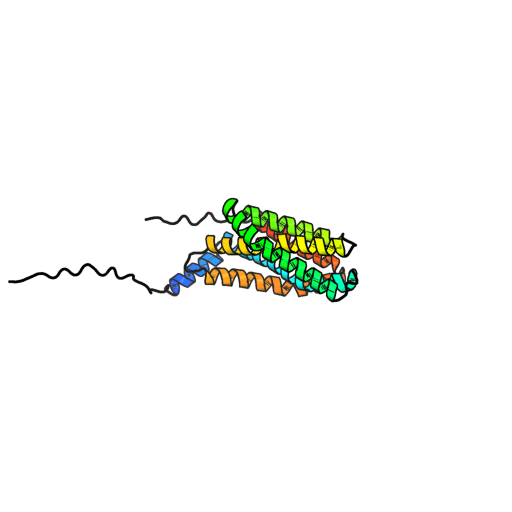OM 606 C CA . VAL A 1 86 ? -8.016 11.526 -9.356 1.00 95.88 86 VAL A CA 1
ATOM 607 C C . VAL A 1 86 ? -8.682 10.319 -8.691 1.00 95.88 86 VAL A C 1
ATOM 609 O O . VAL A 1 86 ? -9.883 10.332 -8.427 1.00 95.88 86 VAL A O 1
ATOM 612 N N . ALA A 1 87 ? -7.908 9.281 -8.379 1.00 94.38 87 ALA A N 1
ATOM 613 C CA . ALA A 1 87 ? -8.432 8.045 -7.814 1.00 94.38 87 ALA A CA 1
ATOM 614 C C . ALA A 1 87 ? -8.957 8.197 -6.378 1.00 94.38 87 ALA A C 1
ATOM 616 O O . ALA A 1 87 ? -9.919 7.528 -6.001 1.00 94.38 87 ALA A O 1
ATOM 617 N N . ALA A 1 88 ? -8.348 9.072 -5.573 1.00 91.25 88 ALA A N 1
ATOM 618 C CA . ALA A 1 88 ? -8.684 9.243 -4.162 1.00 91.25 88 ALA A CA 1
ATOM 619 C C . ALA A 1 88 ? -10.172 9.582 -3.890 1.00 91.25 88 ALA A C 1
ATOM 621 O O . ALA A 1 88 ? -10.798 8.847 -3.118 1.00 91.25 88 ALA A O 1
ATOM 622 N N . PRO A 1 89 ? -10.780 10.627 -4.496 1.00 93.62 89 PRO A N 1
ATOM 623 C CA . PRO A 1 89 ? -12.195 10.938 -4.279 1.00 93.62 89 PRO A CA 1
ATOM 624 C C . PRO A 1 89 ? -13.129 9.864 -4.847 1.00 93.62 89 PRO A C 1
ATOM 626 O O . PRO A 1 89 ? -14.137 9.540 -4.218 1.00 93.62 89 PRO A O 1
ATOM 629 N N . ILE A 1 90 ? -12.782 9.271 -5.996 1.00 94.81 90 ILE A N 1
ATOM 630 C CA . ILE A 1 90 ? -13.574 8.207 -6.631 1.00 94.81 90 ILE A CA 1
ATOM 631 C C . ILE A 1 90 ? -13.656 6.995 -5.702 1.00 94.81 90 ILE A C 1
ATOM 633 O O . ILE A 1 90 ? -14.743 6.486 -5.430 1.00 94.81 90 ILE A O 1
ATOM 637 N N . ALA A 1 91 ? -12.513 6.556 -5.177 1.00 93.31 91 ALA A N 1
ATOM 638 C CA . ALA A 1 91 ? -12.434 5.414 -4.281 1.00 93.31 91 ALA A CA 1
ATOM 639 C C . ALA A 1 91 ? -13.155 5.667 -2.955 1.00 93.31 91 ALA A C 1
ATOM 641 O O . ALA A 1 91 ? -13.855 4.778 -2.479 1.00 93.31 91 ALA A O 1
ATOM 642 N N . GLY A 1 92 ? -13.037 6.877 -2.394 1.00 92.75 92 GLY A N 1
ATOM 643 C CA .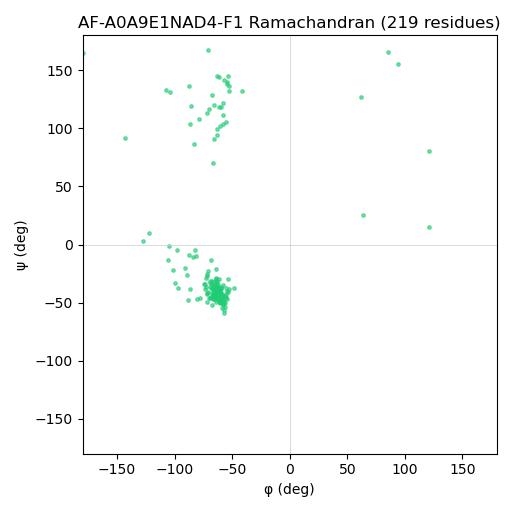 GLY A 1 92 ? -13.782 7.280 -1.200 1.00 92.75 92 GLY A CA 1
ATOM 644 C C . GLY A 1 92 ? -15.291 7.147 -1.409 1.00 92.75 92 GLY A C 1
ATOM 645 O O . GLY A 1 92 ? -15.931 6.323 -0.754 1.00 92.75 92 GLY A O 1
ATOM 646 N N . ALA A 1 93 ? -15.829 7.857 -2.406 1.00 94.00 93 ALA A N 1
ATOM 647 C CA . ALA A 1 93 ? -17.258 7.851 -2.715 1.00 94.00 93 ALA A CA 1
ATOM 648 C C . ALA A 1 93 ? -17.787 6.453 -3.067 1.00 94.00 93 ALA A C 1
ATOM 650 O O . ALA A 1 93 ? -18.907 6.093 -2.699 1.00 94.00 93 ALA A O 1
ATOM 651 N N . TRP A 1 94 ? -16.995 5.644 -3.775 1.00 93.56 94 TRP A N 1
ATOM 652 C CA . TRP A 1 94 ? -17.397 4.282 -4.108 1.00 93.56 94 TRP A CA 1
ATOM 653 C C . TRP A 1 94 ? -17.386 3.374 -2.876 1.00 93.56 94 T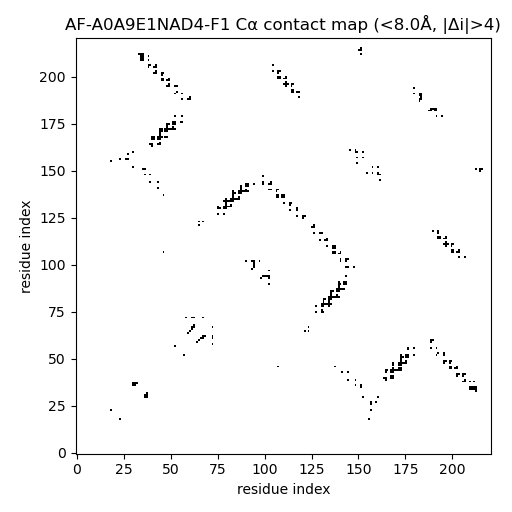RP A C 1
ATOM 655 O O . TRP A 1 94 ? -18.333 2.615 -2.673 1.00 93.56 94 TRP A O 1
ATOM 665 N N . SER A 1 95 ? -16.376 3.499 -2.010 1.00 94.75 95 SER A N 1
ATOM 666 C CA . SER A 1 95 ? -16.266 2.718 -0.773 1.00 94.75 95 SER A CA 1
ATOM 667 C C . SER A 1 95 ? -17.389 2.991 0.218 1.00 94.75 95 SER A C 1
ATOM 669 O O . SER A 1 95 ? -17.827 2.070 0.905 1.00 94.75 95 SER A O 1
ATOM 671 N N . ASP A 1 96 ? -17.918 4.211 0.241 1.00 93.25 96 ASP A N 1
ATOM 672 C CA . ASP A 1 96 ? -19.058 4.544 1.092 1.00 93.25 96 ASP A CA 1
ATOM 673 C C . ASP A 1 96 ? -20.359 3.888 0.584 1.00 93.25 96 ASP A C 1
ATOM 675 O O . ASP A 1 96 ? -21.273 3.643 1.368 1.00 93.25 96 ASP A O 1
ATOM 679 N N . ARG A 1 97 ? -20.434 3.538 -0.712 1.00 93.31 97 ARG A N 1
ATOM 680 C CA . ARG A 1 97 ? -21.594 2.867 -1.329 1.00 93.31 97 ARG A CA 1
ATOM 681 C C . ARG A 1 97 ? -21.529 1.344 -1.255 1.00 93.31 97 ARG A C 1
ATOM 683 O O . ARG A 1 97 ? -22.522 0.713 -0.917 1.00 93.31 97 ARG A O 1
ATOM 690 N N . VAL A 1 98 ? -20.389 0.747 -1.613 1.00 92.62 98 VAL A N 1
ATOM 691 C CA . VAL A 1 98 ? -20.237 -0.725 -1.686 1.00 92.62 98 VAL A CA 1
ATOM 692 C C . VAL A 1 98 ? -19.579 -1.334 -0.446 1.00 92.62 98 VAL A C 1
ATOM 694 O O . VAL A 1 98 ? -19.457 -2.553 -0.332 1.00 92.62 98 VAL A O 1
ATOM 697 N N . GLY A 1 99 ? -19.144 -0.491 0.489 1.00 91.44 99 GLY A N 1
ATOM 698 C CA . GLY A 1 99 ? -18.382 -0.878 1.666 1.00 91.44 99 GLY A CA 1
ATOM 699 C C . GLY A 1 99 ? -16.871 -0.758 1.463 1.00 91.44 99 GLY A C 1
ATOM 700 O O . GLY A 1 99 ? -16.332 -0.837 0.356 1.00 91.44 99 GLY A O 1
ATOM 701 N N . ARG A 1 100 ? -16.158 -0.591 2.580 1.00 93.38 100 ARG A N 1
ATOM 702 C CA . ARG A 1 100 ? -14.710 -0.337 2.582 1.00 93.38 100 ARG A CA 1
ATOM 703 C C . ARG A 1 100 ? -13.894 -1.569 2.192 1.00 93.38 100 ARG A C 1
ATOM 705 O O . ARG A 1 100 ? -12.970 -1.473 1.388 1.00 93.38 100 ARG A O 1
ATOM 712 N N . ARG A 1 101 ? -14.269 -2.744 2.712 1.00 93.19 101 ARG A N 1
ATOM 713 C CA . ARG A 1 101 ? -13.529 -4.002 2.506 1.00 93.19 101 ARG A CA 1
ATOM 714 C C . ARG A 1 101 ? -13.379 -4.390 1.025 1.00 93.19 101 ARG A C 1
ATOM 716 O O . ARG A 1 101 ? -12.240 -4.640 0.632 1.00 93.19 101 ARG A O 1
ATOM 723 N N . PRO A 1 102 ? -14.444 -4.438 0.196 1.00 94.19 102 PRO A N 1
ATOM 724 C CA . PRO A 1 102 ? -14.310 -4.833 -1.208 1.00 94.19 102 PRO A CA 1
ATOM 725 C C . PRO A 1 102 ? -13.408 -3.891 -2.008 1.00 94.19 102 PRO A C 1
ATOM 727 O O . PRO A 1 102 ? -12.596 -4.358 -2.800 1.00 94.19 102 PRO A O 1
ATOM 730 N N . ILE A 1 103 ? -13.491 -2.578 -1.758 1.00 95.69 103 ILE A N 1
ATOM 731 C CA . ILE A 1 103 ? -12.659 -1.585 -2.450 1.00 95.69 103 ILE A CA 1
ATOM 732 C C . ILE A 1 103 ? -11.182 -1.734 -2.082 1.00 95.69 103 IL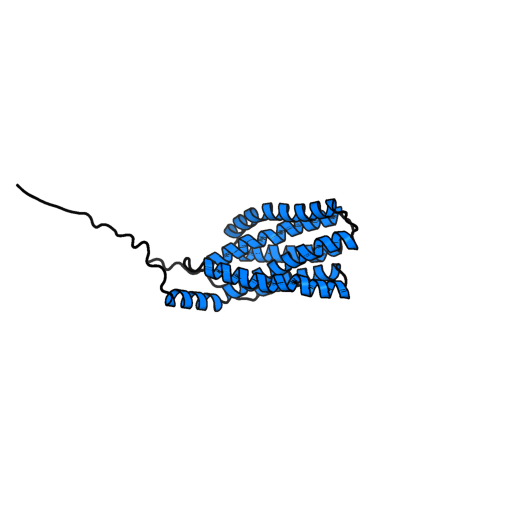E A C 1
ATOM 734 O O . ILE A 1 103 ? -10.330 -1.697 -2.969 1.00 95.69 103 ILE A O 1
ATOM 738 N N . VAL A 1 104 ? -10.863 -1.952 -0.801 1.00 96.44 104 VAL A N 1
ATOM 739 C CA . VAL A 1 104 ? -9.472 -2.188 -0.380 1.00 96.44 104 VAL A CA 1
ATOM 740 C C . VAL A 1 104 ? -8.931 -3.480 -0.998 1.00 96.44 104 VAL A C 1
ATOM 742 O O . VAL A 1 104 ? -7.844 -3.454 -1.567 1.00 96.44 104 VAL A O 1
ATOM 745 N N . LEU A 1 105 ? -9.691 -4.582 -0.960 1.00 95.88 105 LEU A N 1
ATOM 746 C CA . LEU A 1 105 ? -9.280 -5.856 -1.568 1.00 95.88 105 LEU A CA 1
ATOM 747 C C . LEU A 1 105 ? -9.051 -5.727 -3.080 1.00 95.88 105 LEU A C 1
ATOM 749 O O . LEU A 1 105 ? -8.031 -6.184 -3.597 1.00 95.88 105 LEU A O 1
ATOM 753 N N 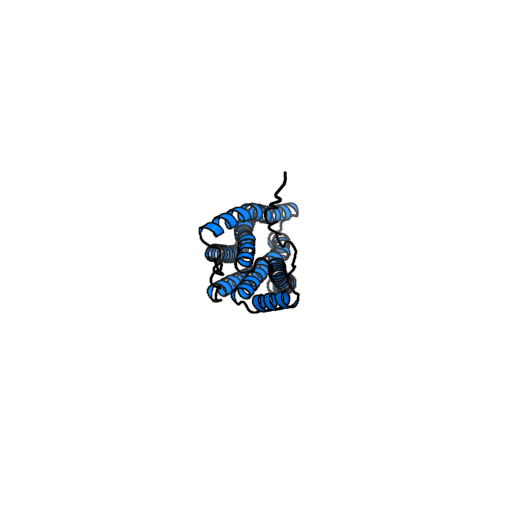. ALA A 1 106 ? -9.977 -5.086 -3.795 1.00 96.25 106 ALA A N 1
ATOM 754 C CA . ALA A 1 106 ? -9.863 -4.877 -5.233 1.00 96.25 106 ALA A CA 1
ATOM 755 C C . ALA A 1 106 ? -8.649 -4.002 -5.575 1.00 96.25 106 ALA A C 1
ATOM 757 O O . ALA A 1 106 ? -7.847 -4.373 -6.430 1.00 96.25 106 ALA A O 1
ATOM 758 N N . GLY A 1 107 ? -8.469 -2.883 -4.867 1.00 97.00 107 GLY A N 1
ATOM 759 C CA . GLY A 1 107 ? -7.357 -1.961 -5.093 1.00 97.00 107 GLY A CA 1
ATOM 760 C C . GLY A 1 107 ? -5.994 -2.588 -4.804 1.00 97.00 107 GLY A C 1
ATOM 761 O O . GLY A 1 107 ? -5.078 -2.455 -5.616 1.00 97.00 107 GLY A O 1
ATOM 762 N N . LEU A 1 108 ? -5.854 -3.328 -3.699 1.00 97.69 108 LEU A N 1
ATOM 763 C CA . LEU A 1 108 ? -4.623 -4.058 -3.385 1.00 97.69 108 LEU A CA 1
ATOM 764 C C . LEU A 1 108 ? -4.347 -5.164 -4.410 1.00 97.69 108 LEU A C 1
ATOM 766 O O . LEU A 1 108 ? -3.217 -5.288 -4.867 1.00 97.69 108 LEU A O 1
ATOM 770 N N . SER A 1 109 ? -5.370 -5.919 -4.828 1.00 97.88 109 SER A N 1
ATOM 771 C CA . SER A 1 109 ? -5.209 -7.009 -5.805 1.00 97.88 109 SER A CA 1
ATOM 772 C C . SER A 1 109 ? -4.803 -6.478 -7.176 1.00 97.88 109 SER A C 1
ATOM 774 O O . SER A 1 109 ? -3.850 -6.972 -7.775 1.00 97.88 109 SER A O 1
ATOM 776 N N . ALA A 1 110 ? -5.477 -5.426 -7.644 1.00 97.88 110 ALA A N 1
ATOM 777 C CA . ALA A 1 110 ? -5.126 -4.748 -8.883 1.00 97.88 110 ALA A CA 1
ATOM 778 C C . ALA A 1 110 ? -3.703 -4.180 -8.813 1.00 97.88 110 ALA A C 1
ATOM 780 O O . ALA A 1 110 ? -2.923 -4.370 -9.739 1.00 97.88 110 ALA A O 1
ATOM 781 N N . SER A 1 111 ? -3.329 -3.559 -7.690 1.00 98.00 111 SER A N 1
ATOM 782 C CA . SER A 1 111 ? -1.970 -3.049 -7.483 1.00 98.00 111 SER A CA 1
ATOM 783 C C . SER A 1 111 ? -0.923 -4.165 -7.538 1.00 98.00 111 SER A C 1
ATOM 785 O O . SER A 1 111 ? 0.093 -3.998 -8.202 1.00 98.00 111 SER A O 1
ATOM 787 N N . THR A 1 112 ? -1.167 -5.315 -6.898 1.00 98.12 112 THR A N 1
ATOM 788 C CA . THR A 1 112 ? -0.276 -6.487 -6.966 1.00 98.12 112 THR A CA 1
ATOM 789 C C . THR A 1 112 ? -0.053 -6.932 -8.409 1.00 98.12 112 THR A C 1
ATOM 791 O O . THR A 1 112 ? 1.094 -7.093 -8.823 1.00 98.12 112 THR A O 1
ATOM 794 N N . VAL A 1 113 ? -1.134 -7.102 -9.178 1.00 97.75 113 VAL A N 1
ATOM 795 C CA . VAL A 1 113 ? -1.061 -7.548 -10.578 1.00 97.75 113 VAL A CA 1
ATOM 796 C C . VAL A 1 113 ? -0.315 -6.532 -11.436 1.00 97.75 113 VAL A C 1
ATOM 798 O O . VAL A 1 113 ? 0.571 -6.910 -12.198 1.00 97.75 113 VAL A O 1
ATOM 801 N N . VAL A 1 114 ? -0.626 -5.242 -11.285 1.00 97.50 114 VAL A N 1
ATOM 802 C CA . VAL A 1 114 ? 0.017 -4.180 -12.066 1.00 97.50 114 VAL A CA 1
ATOM 803 C C . VAL A 1 114 ? 1.510 -4.095 -11.745 1.00 97.50 114 VAL A C 1
ATOM 805 O O . VAL A 1 114 ? 2.311 -4.078 -12.673 1.00 97.50 114 VAL A O 1
ATOM 808 N N . ILE A 1 115 ? 1.912 -4.107 -10.466 1.00 96.75 115 ILE A N 1
ATOM 809 C CA . ILE A 1 115 ? 3.336 -4.065 -10.083 1.00 96.75 115 ILE A CA 1
ATOM 810 C C . ILE A 1 115 ? 4.090 -5.279 -10.630 1.00 96.75 115 ILE A C 1
ATOM 812 O O . ILE A 1 115 ? 5.168 -5.112 -11.193 1.00 96.75 115 ILE A O 1
ATOM 816 N N . ALA A 1 116 ? 3.537 -6.487 -10.485 1.00 96.31 116 ALA A N 1
ATOM 817 C CA . ALA A 1 116 ? 4.173 -7.698 -11.001 1.00 96.31 116 ALA A CA 1
ATOM 818 C C . ALA A 1 116 ? 4.285 -7.675 -12.536 1.00 96.31 116 ALA A C 1
ATOM 820 O O . ALA A 1 116 ? 5.285 -8.119 -13.091 1.00 96.31 116 ALA A O 1
ATOM 821 N N . GLY A 1 117 ? 3.277 -7.122 -13.217 1.00 95.06 117 GLY A N 1
ATOM 822 C CA . GLY A 1 117 ? 3.257 -6.987 -14.671 1.00 95.06 117 GLY A CA 1
ATOM 823 C C . GLY A 1 117 ? 4.205 -5.916 -15.215 1.00 95.06 117 GLY A C 1
ATOM 824 O O . GLY A 1 117 ? 4.704 -6.082 -16.325 1.00 95.06 117 GLY A O 1
ATOM 825 N N . LEU A 1 118 ? 4.502 -4.851 -14.458 1.00 93.38 118 LEU A N 1
ATOM 826 C CA . LEU A 1 118 ? 5.351 -3.742 -14.924 1.00 93.38 118 LEU A CA 1
ATOM 827 C C . LEU A 1 118 ? 6.714 -4.215 -15.442 1.00 93.38 118 LEU A C 1
ATOM 829 O O . LEU A 1 118 ? 7.166 -3.730 -16.473 1.00 93.38 118 LEU A O 1
ATOM 833 N N . VAL A 1 119 ? 7.336 -5.193 -14.777 1.00 88.75 119 VAL A N 1
ATOM 834 C CA . VAL A 1 119 ? 8.668 -5.720 -15.138 1.00 88.75 119 VAL A CA 1
ATOM 835 C C . VAL A 1 119 ? 8.673 -6.405 -16.512 1.00 88.75 119 VAL A C 1
ATOM 837 O O . VAL A 1 119 ? 9.716 -6.533 -17.142 1.00 88.75 119 VAL A O 1
ATOM 840 N N . THR A 1 120 ? 7.508 -6.834 -17.003 1.00 90.25 120 THR A N 1
ATOM 841 C CA . THR A 1 120 ? 7.371 -7.467 -18.326 1.00 90.25 120 THR A CA 1
ATOM 842 C C . THR A 1 120 ? 7.242 -6.452 -19.467 1.00 90.25 120 THR A C 1
ATOM 844 O O . THR A 1 120 ? 7.315 -6.824 -20.638 1.00 90.25 120 THR A O 1
ATOM 847 N N . LEU A 1 121 ? 7.054 -5.165 -19.152 1.00 87.50 121 LEU A N 1
ATOM 848 C CA . LEU A 1 121 ? 6.869 -4.110 -20.143 1.00 87.50 121 LEU A CA 1
ATOM 849 C C . LEU A 1 121 ? 8.229 -3.565 -20.602 1.00 87.50 121 LEU A C 1
ATOM 851 O O . LEU A 1 121 ? 8.849 -2.759 -19.917 1.00 87.50 121 LEU A O 1
ATOM 855 N N . GLY A 1 122 ? 8.668 -3.963 -21.798 1.00 75.62 122 GLY A N 1
ATOM 856 C CA . GLY A 1 122 ? 9.939 -3.507 -22.381 1.00 75.62 122 GLY A CA 1
ATOM 857 C C . GLY A 1 122 ? 9.898 -2.130 -23.059 1.00 75.62 122 GLY A C 1
ATOM 858 O O . GLY A 1 122 ? 10.941 -1.596 -23.426 1.00 75.62 122 GLY A O 1
ATOM 859 N N . HIS A 1 123 ? 8.712 -1.537 -23.253 1.00 86.12 123 HIS A N 1
ATOM 860 C CA . HIS A 1 123 ? 8.562 -0.243 -23.926 1.00 86.12 123 HIS A CA 1
ATOM 861 C C . HIS A 1 123 ? 8.210 0.887 -22.950 1.00 86.12 123 HIS A C 1
ATOM 863 O O . HIS A 1 123 ? 7.266 0.787 -22.163 1.00 86.12 123 HIS A O 1
ATOM 869 N N . MET A 1 124 ? 8.918 2.015 -23.076 1.00 86.25 124 MET A N 1
ATOM 870 C CA . MET A 1 124 ? 8.787 3.189 -22.201 1.00 86.25 124 MET A CA 1
ATOM 871 C C . MET A 1 124 ? 7.345 3.710 -22.101 1.00 86.25 124 MET A C 1
ATOM 873 O O . MET A 1 124 ? 6.835 3.933 -21.006 1.00 86.25 124 MET A O 1
ATOM 877 N N . ALA A 1 125 ? 6.657 3.862 -23.236 1.00 87.56 125 ALA A N 1
ATOM 878 C CA . ALA A 1 125 ? 5.289 4.381 -23.263 1.00 87.56 125 ALA A CA 1
ATOM 879 C C . ALA A 1 125 ? 4.305 3.463 -22.516 1.00 87.56 125 ALA A C 1
ATOM 881 O O . ALA A 1 125 ? 3.498 3.936 -21.715 1.00 87.56 125 ALA A O 1
ATOM 882 N N . THR A 1 126 ? 4.408 2.145 -22.723 1.00 89.81 126 THR A N 1
ATOM 883 C CA . THR A 1 126 ? 3.577 1.167 -22.007 1.00 89.81 126 THR A CA 1
ATOM 884 C C . THR A 1 126 ? 3.918 1.108 -20.524 1.00 89.81 126 THR A C 1
ATOM 886 O O . THR A 1 126 ? 3.016 0.967 -19.704 1.00 89.81 126 THR A O 1
ATOM 889 N N . PHE A 1 127 ? 5.193 1.281 -20.165 1.00 91.06 127 PHE A N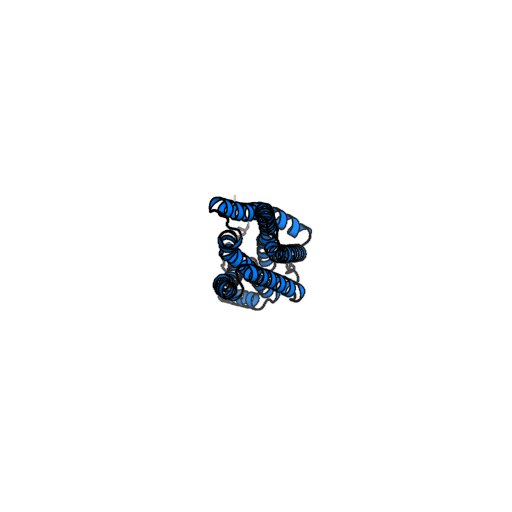 1
ATOM 890 C CA . PHE A 1 127 ? 5.626 1.314 -18.772 1.00 91.06 127 PHE A CA 1
ATOM 891 C C . PHE A 1 127 ? 5.051 2.534 -18.041 1.00 91.06 127 PHE A C 1
ATOM 893 O O . PHE A 1 127 ? 4.477 2.391 -16.967 1.00 91.06 127 PHE A O 1
ATOM 900 N N . ILE A 1 128 ? 5.102 3.722 -18.655 1.00 91.19 128 ILE A N 1
ATOM 901 C CA . ILE A 1 128 ? 4.508 4.950 -18.099 1.00 91.19 128 ILE A CA 1
ATOM 902 C C . ILE A 1 128 ? 2.989 4.817 -17.952 1.00 91.19 128 ILE A C 1
ATOM 904 O O . ILE A 1 128 ? 2.440 5.190 -16.915 1.00 91.19 128 ILE A O 1
ATOM 908 N N . ALA A 1 129 ? 2.304 4.245 -18.946 1.00 93.81 129 ALA A N 1
ATOM 909 C CA . ALA A 1 129 ? 0.876 3.955 -18.834 1.00 93.81 129 ALA A CA 1
ATOM 910 C C . ALA A 1 129 ? 0.587 2.987 -17.671 1.00 93.81 129 ALA A C 1
ATOM 912 O O . ALA A 1 129 ? -0.318 3.230 -16.874 1.00 93.81 129 ALA A O 1
ATOM 913 N N . GLY A 1 130 ? 1.399 1.937 -17.515 1.00 95.56 130 GLY A N 1
ATOM 914 C CA . GLY A 1 130 ? 1.321 1.007 -16.388 1.00 95.56 130 GLY A CA 1
ATOM 915 C C . GLY A 1 130 ? 1.547 1.687 -15.034 1.00 95.56 130 GLY A C 1
ATOM 916 O O . GLY A 1 130 ? 0.809 1.421 -14.089 1.00 95.56 130 GLY A O 1
ATOM 917 N N . ILE A 1 131 ? 2.501 2.618 -14.942 1.00 94.94 131 ILE A N 1
ATOM 918 C CA . ILE A 1 131 ? 2.740 3.435 -13.743 1.00 94.94 131 ILE A CA 1
ATOM 919 C C . ILE A 1 131 ? 1.529 4.319 -13.426 1.00 94.94 131 ILE A C 1
ATOM 921 O O . ILE A 1 131 ? 1.160 4.456 -12.260 1.00 94.94 131 ILE A O 1
ATOM 925 N N . ALA A 1 132 ? 0.898 4.925 -14.433 1.00 96.25 132 ALA A N 1
ATOM 926 C CA . ALA A 1 132 ? -0.299 5.736 -14.229 1.00 96.25 132 ALA A CA 1
ATOM 927 C C . ALA A 1 132 ? -1.455 4.881 -13.685 1.00 96.25 132 ALA A C 1
ATOM 929 O O . ALA A 1 132 ? -2.089 5.249 -12.695 1.00 96.25 132 ALA A O 1
ATOM 930 N N . VAL A 1 133 ? -1.676 3.696 -14.267 1.00 97.00 133 VAL A N 1
ATOM 931 C CA . VAL A 1 133 ? -2.656 2.721 -13.760 1.00 97.00 133 VAL A CA 1
ATOM 932 C C . VAL A 1 133 ? -2.316 2.315 -12.329 1.00 97.00 133 VAL A C 1
ATOM 934 O O . VAL A 1 133 ? -3.198 2.323 -11.473 1.00 97.00 133 VAL A O 1
ATOM 937 N N . LEU A 1 134 ? -1.044 2.026 -12.042 1.00 96.69 134 LEU A N 1
ATOM 938 C CA . LEU A 1 134 ? -0.572 1.699 -10.700 1.00 96.69 134 LEU A CA 1
ATOM 939 C C . LEU A 1 134 ? -0.873 2.823 -9.706 1.00 96.69 134 LEU A C 1
ATOM 941 O O . LEU A 1 134 ? -1.396 2.561 -8.626 1.00 96.69 134 LEU A O 1
ATOM 945 N N . GLY A 1 135 ? -0.566 4.068 -10.071 1.00 95.88 135 GLY A N 1
ATOM 946 C CA . GLY A 1 135 ? -0.869 5.252 -9.274 1.00 95.88 135 GLY A CA 1
ATOM 947 C C . GLY A 1 135 ? -2.356 5.345 -8.951 1.00 95.88 135 GLY A C 1
ATOM 948 O O . GLY A 1 135 ? -2.719 5.502 -7.786 1.00 95.88 135 GLY A O 1
ATOM 949 N N . PHE A 1 136 ? -3.216 5.139 -9.953 1.00 96.44 136 PHE A N 1
ATOM 950 C CA . PHE A 1 136 ? -4.665 5.116 -9.773 1.00 96.44 136 PHE A CA 1
ATOM 951 C C . PHE A 1 136 ? -5.098 4.057 -8.745 1.00 96.44 136 PHE A C 1
ATOM 953 O O . PHE A 1 136 ? -5.728 4.383 -7.738 1.00 96.44 136 PHE A O 1
ATOM 960 N N . VAL A 1 137 ? -4.726 2.788 -8.946 1.00 96.38 137 VAL A N 1
ATOM 961 C CA . VAL A 1 137 ? -5.218 1.689 -8.093 1.00 96.38 137 VAL A CA 1
ATOM 962 C C . VAL A 1 137 ? -4.586 1.675 -6.698 1.00 96.38 137 VAL A C 1
ATOM 964 O O . VAL A 1 137 ? -5.282 1.439 -5.711 1.00 96.38 137 VAL A O 1
ATOM 967 N N . LEU A 1 138 ? -3.293 1.980 -6.575 1.00 95.19 138 LEU A N 1
ATOM 968 C CA . LEU A 1 138 ? -2.574 1.922 -5.301 1.00 95.19 138 LEU A CA 1
ATOM 969 C C . LEU A 1 138 ? -2.952 3.086 -4.381 1.00 95.19 138 LEU A C 1
ATOM 971 O O . LEU A 1 138 ? -2.934 2.952 -3.150 1.00 95.19 138 LEU A O 1
ATOM 975 N N . PHE A 1 139 ? -3.231 4.265 -4.945 1.00 92.81 139 PHE A N 1
ATOM 976 C CA . PHE A 1 139 ? -3.491 5.468 -4.151 1.00 92.81 139 PHE A CA 1
ATOM 977 C C . PHE A 1 139 ? -4.971 5.609 -3.801 1.00 92.81 139 PHE A C 1
ATOM 979 O O . PHE A 1 139 ? -5.264 6.098 -2.709 1.00 92.81 139 PHE A O 1
ATOM 986 N N . ALA A 1 140 ? -5.872 5.047 -4.617 1.00 93.06 140 ALA A N 1
ATOM 987 C CA . ALA A 1 140 ? -7.284 4.838 -4.284 1.00 93.06 140 ALA A CA 1
ATOM 988 C C . ALA A 1 140 ? -7.494 4.182 -2.906 1.00 93.06 140 ALA A C 1
ATOM 990 O O . ALA A 1 140 ? -8.412 4.532 -2.170 1.00 93.06 140 ALA A O 1
ATOM 991 N N . VAL A 1 141 ? -6.620 3.248 -2.524 1.00 95.56 141 VAL A N 1
ATOM 992 C CA . VAL A 1 141 ? -6.753 2.475 -1.280 1.00 95.56 141 VAL A CA 1
ATOM 993 C C . VAL A 1 141 ? -6.530 3.328 -0.020 1.00 95.56 141 VAL A C 1
ATOM 995 O O . VAL A 1 141 ? -7.139 3.080 1.022 1.00 95.56 141 VAL A O 1
ATOM 998 N N . ARG A 1 142 ? -5.673 4.356 -0.085 1.00 94.81 142 ARG A N 1
ATOM 999 C CA . ARG A 1 142 ? -5.241 5.138 1.089 1.00 94.81 142 ARG A CA 1
ATOM 1000 C C . ARG A 1 142 ? -6.382 5.862 1.831 1.00 94.81 142 ARG A C 1
ATOM 1002 O O . ARG A 1 142 ? -6.424 5.726 3.058 1.00 94.81 142 ARG A O 1
ATOM 1009 N N . PRO A 1 143 ? -7.271 6.635 1.175 1.00 95.12 143 PRO A N 1
ATOM 1010 C CA . PRO A 1 143 ? -8.385 7.297 1.862 1.00 95.12 143 PRO A CA 1
ATOM 1011 C C . PRO A 1 143 ? -9.416 6.300 2.405 1.00 95.12 143 PRO A C 1
ATOM 1013 O O . PRO A 1 143 ? -9.983 6.524 3.475 1.00 95.12 143 PRO A O 1
ATOM 1016 N N . VAL A 1 144 ? -9.616 5.166 1.726 1.00 96.56 144 VAL A N 1
ATOM 1017 C CA . VAL A 1 144 ? -10.551 4.120 2.167 1.00 96.56 144 VAL A CA 1
ATOM 1018 C C . VAL A 1 144 ? -10.057 3.445 3.448 1.00 96.56 144 VAL A C 1
ATOM 1020 O O . VAL A 1 144 ? -10.833 3.248 4.374 1.00 96.56 144 VAL A O 1
ATOM 1023 N N . ILE A 1 145 ? -8.756 3.154 3.553 1.00 95.88 145 ILE A N 1
ATOM 1024 C CA . ILE A 1 145 ? -8.157 2.631 4.792 1.00 95.88 145 ILE A CA 1
ATOM 1025 C C . ILE A 1 145 ? -8.272 3.647 5.938 1.00 95.88 145 ILE A C 1
ATOM 1027 O O . ILE A 1 145 ? -8.642 3.269 7.045 1.00 95.88 145 ILE A O 1
ATOM 1031 N N . HIS A 1 146 ? -7.990 4.931 5.692 1.00 94.81 146 HIS A N 1
ATOM 1032 C CA . HIS A 1 146 ? -8.078 5.956 6.742 1.00 94.81 146 HIS A CA 1
ATOM 1033 C C . HIS A 1 146 ? -9.497 6.135 7.269 1.00 94.81 146 HIS A C 1
ATOM 1035 O O . HIS A 1 146 ? -9.710 6.153 8.478 1.00 94.81 146 HIS A O 1
ATOM 1041 N N . SER A 1 147 ? -10.467 6.244 6.367 1.00 94.31 147 SER A N 1
ATOM 1042 C CA . SER A 1 147 ? -11.877 6.337 6.745 1.00 94.31 147 SER A CA 1
ATOM 1043 C C . SER A 1 147 ? -12.345 5.073 7.471 1.00 94.31 147 SER A C 1
ATOM 1045 O O . SER A 1 147 ? -13.054 5.169 8.466 1.00 94.31 147 SER A O 1
ATOM 1047 N N . TRP A 1 148 ? -11.863 3.892 7.069 1.00 94.56 148 TRP A N 1
ATOM 1048 C CA . TRP A 1 148 ? -12.141 2.652 7.793 1.00 94.56 148 TRP A CA 1
ATOM 1049 C C . TRP A 1 148 ? -11.559 2.640 9.205 1.00 94.56 148 TRP A C 1
ATOM 1051 O O . TRP A 1 148 ? -12.222 2.206 10.142 1.00 94.56 148 TRP A O 1
ATOM 1061 N N . MET A 1 149 ? -10.345 3.155 9.381 1.00 94.56 149 MET A N 1
ATOM 1062 C CA . MET A 1 149 ? -9.740 3.287 10.702 1.00 94.56 149 MET A CA 1
ATOM 1063 C C . MET A 1 149 ? -10.606 4.179 11.595 1.00 94.56 149 MET A C 1
ATOM 1065 O O . MET A 1 149 ? -10.841 3.844 12.752 1.00 94.56 149 MET A O 1
ATOM 1069 N N . MET A 1 150 ? -11.137 5.279 11.057 1.00 94.06 150 MET A N 1
ATOM 1070 C CA . MET A 1 150 ? -12.008 6.179 11.816 1.00 94.06 150 MET A CA 1
ATOM 1071 C C . MET A 1 150 ? -13.351 5.538 12.180 1.00 94.06 150 MET A C 1
ATOM 1073 O O . MET A 1 150 ? -13.794 5.714 13.307 1.00 94.06 150 MET A O 1
ATOM 1077 N N . ASP A 1 151 ? -13.944 4.719 11.308 1.00 91.56 151 ASP A N 1
ATOM 1078 C CA . ASP A 1 151 ? -15.173 3.973 11.633 1.00 91.56 151 ASP A CA 1
ATOM 1079 C C . ASP A 1 151 ? -14.999 2.985 12.799 1.00 91.56 151 ASP A C 1
ATOM 1081 O O . ASP A 1 151 ? -15.959 2.678 13.505 1.00 91.56 151 ASP A O 1
ATOM 1085 N N . LEU A 1 152 ? -13.789 2.447 12.976 1.00 89.00 152 LEU A N 1
ATOM 1086 C CA . LEU A 1 152 ? -13.449 1.519 14.060 1.00 89.00 152 LEU A CA 1
ATOM 1087 C C . LEU A 1 152 ? -12.996 2.244 15.334 1.00 89.00 152 LEU A C 1
ATOM 1089 O O . LEU A 1 152 ? -12.807 1.612 16.372 1.00 89.00 152 LEU A O 1
ATOM 1093 N N . THR A 1 153 ? -12.783 3.557 15.261 1.00 90.31 153 THR A N 1
ATOM 1094 C CA . THR A 1 153 ? -12.189 4.329 16.348 1.00 90.31 153 THR A CA 1
ATOM 1095 C C . THR A 1 153 ? -13.255 5.130 17.087 1.00 90.31 153 THR A C 1
ATOM 1097 O O . THR A 1 153 ? -14.006 5.878 16.463 1.00 90.31 153 THR A O 1
ATOM 1100 N N . PRO A 1 154 ? -13.296 5.068 18.428 1.00 87.75 154 PRO A N 1
ATOM 1101 C CA . PRO A 1 154 ? -14.104 5.984 19.224 1.00 87.75 154 PRO A CA 1
ATOM 1102 C C . PRO A 1 154 ? -13.788 7.456 18.903 1.00 87.75 154 PRO A C 1
ATOM 1104 O O . PRO A 1 154 ? -12.622 7.822 18.765 1.00 87.75 154 PRO A O 1
ATOM 1107 N N . ALA A 1 155 ? -14.803 8.324 18.828 1.00 86.94 155 ALA A N 1
ATOM 1108 C CA . ALA A 1 155 ? -14.649 9.722 18.385 1.00 86.94 155 ALA A CA 1
ATOM 1109 C C . ALA A 1 155 ? -13.575 10.522 19.158 1.00 86.94 155 ALA A C 1
ATOM 1111 O O . ALA A 1 155 ? -12.922 11.411 18.622 1.00 86.94 155 ALA A O 1
ATOM 1112 N N . ASN A 1 156 ? -13.353 10.162 20.418 1.00 87.25 156 ASN A N 1
ATOM 1113 C CA . ASN A 1 156 ? -12.380 10.743 21.339 1.00 87.25 156 ASN A CA 1
ATOM 1114 C C . ASN A 1 156 ? -10.939 10.204 21.183 1.00 87.25 156 ASN A C 1
ATOM 1116 O O . ASN A 1 156 ? -10.037 10.688 21.864 1.00 87.25 156 ASN A O 1
ATOM 1120 N N . LEU A 1 157 ? -10.705 9.210 20.318 1.00 92.62 157 LEU A N 1
ATOM 1121 C CA . LEU A 1 157 ? -9.404 8.557 20.104 1.00 92.62 157 LEU A CA 1
ATOM 1122 C C . LEU A 1 157 ? -8.908 8.633 18.649 1.00 92.62 157 LEU A C 1
ATOM 1124 O O . LEU A 1 157 ? -7.909 7.994 18.315 1.00 92.62 157 LEU A O 1
ATOM 1128 N N . GLY A 1 158 ? -9.554 9.426 17.785 1.00 91.81 158 GLY A N 1
ATOM 1129 C CA . GLY A 1 158 ? -9.191 9.554 16.363 1.00 91.81 158 GLY A CA 1
ATOM 1130 C C . GLY A 1 158 ? -7.716 9.909 16.133 1.00 91.81 158 GLY A C 1
ATOM 1131 O O . GLY A 1 158 ? -7.048 9.310 15.287 1.00 91.81 158 GLY A O 1
ATOM 1132 N N . GLY A 1 159 ? -7.174 10.819 16.951 1.00 93.81 159 GLY A N 1
ATOM 1133 C CA . GLY A 1 159 ? -5.750 11.166 16.929 1.00 93.81 159 GLY A CA 1
ATOM 1134 C C . GLY A 1 159 ? -4.847 9.982 17.283 1.00 93.81 159 GLY A C 1
ATOM 1135 O O . GLY A 1 159 ? -3.889 9.706 16.569 1.00 93.81 159 GLY A O 1
ATOM 1136 N N . SER A 1 160 ? -5.175 9.225 18.334 1.00 94.81 160 SER A N 1
ATOM 1137 C CA . SER A 1 160 ? -4.398 8.054 18.765 1.00 94.81 160 SER A CA 1
ATOM 1138 C C . SER A 1 160 ? -4.418 6.925 17.738 1.00 94.81 160 SER A C 1
ATOM 1140 O O . SER A 1 160 ? -3.378 6.326 17.476 1.00 94.81 160 SER A O 1
ATOM 1142 N N . ALA A 1 161 ? -5.573 6.653 17.129 1.00 94.88 161 ALA A N 1
ATOM 1143 C CA . ALA A 1 161 ? -5.688 5.669 16.057 1.00 94.88 161 ALA A CA 1
ATOM 1144 C C . ALA A 1 161 ? -4.888 6.075 14.814 1.00 94.88 161 ALA A C 1
ATOM 1146 O O . ALA A 1 161 ? -4.181 5.251 14.236 1.00 94.88 161 ALA A O 1
ATOM 1147 N N . THR A 1 162 ? -4.944 7.356 14.438 1.00 95.19 162 THR A N 1
ATOM 1148 C CA . THR A 1 162 ? -4.143 7.890 13.329 1.00 95.19 162 THR A CA 1
ATOM 1149 C C . THR A 1 162 ? -2.649 7.763 13.623 1.00 95.19 162 THR A C 1
ATOM 1151 O O . THR A 1 162 ? -1.905 7.274 12.777 1.00 95.19 162 THR A O 1
ATOM 1154 N N . SER A 1 163 ? -2.212 8.113 14.836 1.00 96.25 163 SER A N 1
ATOM 1155 C CA . SER A 1 163 ? -0.819 7.959 15.272 1.00 96.25 163 SER A CA 1
ATOM 1156 C C . SER A 1 163 ? -0.364 6.502 15.279 1.00 96.25 163 SER A C 1
ATOM 1158 O O . SER A 1 163 ? 0.746 6.213 14.843 1.00 96.25 163 SER A O 1
ATOM 1160 N N . LEU A 1 164 ? -1.212 5.572 15.729 1.00 96.44 164 LEU A N 1
ATOM 1161 C CA . LEU A 1 164 ? -0.913 4.140 15.697 1.00 96.44 164 LEU A CA 1
ATOM 1162 C C . LEU A 1 164 ? -0.730 3.646 14.257 1.00 96.44 164 LEU A C 1
ATOM 1164 O O . LEU A 1 164 ? 0.256 2.973 13.948 1.00 96.44 164 LEU A O 1
ATOM 1168 N N . MET A 1 165 ? -1.642 4.029 13.363 1.00 97.00 165 MET A N 1
ATOM 1169 C CA . MET A 1 165 ? -1.567 3.661 11.955 1.00 97.00 165 MET A CA 1
ATOM 1170 C C . MET A 1 165 ? -0.323 4.261 11.286 1.00 97.00 165 MET A C 1
ATOM 1172 O O . MET A 1 165 ? 0.453 3.517 10.689 1.00 97.00 165 MET A O 1
ATOM 1176 N N . PHE A 1 166 ? -0.060 5.561 11.441 1.00 97.56 166 PHE A N 1
ATOM 1177 C CA . PHE A 1 166 ? 1.141 6.213 10.901 1.00 97.56 166 PHE A CA 1
ATOM 1178 C C . PHE A 1 166 ? 2.437 5.657 11.491 1.00 97.56 166 PHE A C 1
ATOM 1180 O O . PHE A 1 166 ? 3.394 5.444 10.750 1.00 97.56 166 PHE A O 1
ATOM 1187 N N . GLY A 1 167 ? 2.460 5.349 12.789 1.00 97.44 167 GLY A N 1
ATOM 1188 C CA . GLY A 1 167 ? 3.593 4.692 13.436 1.00 97.44 167 GLY A CA 1
ATOM 1189 C C . GLY A 1 167 ? 3.888 3.331 12.807 1.00 97.44 167 GLY A C 1
ATOM 1190 O O . GLY A 1 167 ? 5.019 3.072 12.402 1.00 97.44 167 GLY A O 1
ATOM 1191 N N . SER A 1 168 ? 2.863 2.489 12.631 1.00 96.25 168 SER A N 1
ATOM 1192 C CA . SER A 1 168 ? 3.022 1.186 11.967 1.00 96.25 168 SER A CA 1
ATOM 1193 C C . SER A 1 168 ? 3.507 1.319 10.518 1.00 96.25 168 SER A C 1
ATOM 1195 O O . SER A 1 168 ? 4.368 0.560 10.071 1.00 96.25 168 SER A O 1
ATOM 1197 N N . GLN A 1 169 ? 3.016 2.332 9.798 1.00 97.94 169 GLN A N 1
ATOM 1198 C CA . GLN A 1 169 ? 3.431 2.627 8.432 1.00 97.94 169 GLN A CA 1
ATOM 1199 C C . GLN A 1 169 ? 4.889 3.060 8.350 1.00 97.94 169 GLN A C 1
ATOM 1201 O O . GLN A 1 169 ? 5.603 2.573 7.479 1.00 97.94 169 GLN A O 1
ATOM 1206 N N . ALA A 1 170 ? 5.337 3.937 9.247 1.00 97.50 170 ALA A N 1
ATOM 1207 C CA . ALA A 1 170 ? 6.708 4.431 9.266 1.00 97.50 170 ALA A CA 1
ATOM 1208 C C . ALA A 1 170 ? 7.724 3.299 9.481 1.00 97.50 170 ALA A C 1
ATOM 1210 O O . ALA A 1 170 ? 8.756 3.277 8.809 1.00 97.50 170 ALA A O 1
ATOM 1211 N N . ILE A 1 171 ? 7.413 2.332 10.354 1.00 95.88 171 ILE A N 1
ATOM 1212 C CA . ILE A 1 171 ? 8.288 1.183 10.636 1.00 95.88 171 ILE A CA 1
ATOM 1213 C C . ILE A 1 171 ? 8.554 0.383 9.355 1.00 95.88 171 ILE A C 1
ATOM 1215 O O . ILE A 1 171 ? 9.707 0.188 8.974 1.00 95.88 171 ILE A O 1
ATOM 1219 N N . LEU A 1 172 ? 7.498 -0.045 8.654 1.00 95.00 172 LEU A N 1
ATOM 1220 C CA . LEU A 1 172 ? 7.661 -0.849 7.439 1.00 95.00 172 LEU A CA 1
ATOM 1221 C C . LEU A 1 172 ? 8.172 -0.010 6.258 1.00 95.00 172 LEU A C 1
ATOM 1223 O O . LEU A 1 172 ? 8.986 -0.491 5.474 1.00 95.00 172 LEU A O 1
ATOM 1227 N N . ALA A 1 173 ? 7.747 1.249 6.136 1.00 95.75 173 ALA A N 1
ATOM 1228 C CA . ALA A 1 173 ? 8.216 2.142 5.079 1.00 95.75 173 ALA A CA 1
ATOM 1229 C C . ALA A 1 173 ? 9.721 2.411 5.163 1.00 95.75 173 ALA A C 1
ATOM 1231 O O . ALA A 1 173 ? 10.381 2.440 4.130 1.00 95.75 173 ALA A O 1
ATOM 1232 N N . THR A 1 174 ? 10.271 2.546 6.373 1.00 96.00 174 THR A N 1
ATOM 1233 C CA . THR A 1 174 ? 11.716 2.739 6.585 1.00 96.00 174 THR A CA 1
ATOM 1234 C C . THR A 1 174 ? 12.515 1.496 6.194 1.00 96.00 174 THR A C 1
ATOM 1236 O O . THR A 1 174 ? 13.611 1.606 5.652 1.00 96.00 174 THR A O 1
ATOM 1239 N N . ALA A 1 175 ? 11.960 0.303 6.419 1.00 94.00 175 ALA A N 1
ATOM 1240 C CA . ALA A 1 175 ? 12.608 -0.945 6.030 1.00 94.00 175 ALA A CA 1
ATOM 1241 C C . ALA A 1 175 ? 12.612 -1.168 4.504 1.00 94.00 175 ALA A C 1
ATOM 1243 O O . ALA A 1 175 ? 13.488 -1.870 3.997 1.00 94.00 175 ALA A O 1
ATOM 1244 N N . ALA A 1 176 ? 11.667 -0.574 3.763 1.00 94.56 176 ALA A N 1
ATOM 1245 C CA . ALA A 1 176 ? 11.470 -0.864 2.341 1.00 94.56 176 ALA A CA 1
ATOM 1246 C C . ALA A 1 176 ? 12.700 -0.547 1.464 1.00 94.56 176 ALA A C 1
ATOM 1248 O O . ALA A 1 176 ? 13.107 -1.434 0.715 1.00 94.56 176 ALA A O 1
ATOM 1249 N N . PRO A 1 177 ? 13.339 0.642 1.551 1.00 94.75 177 PRO A N 1
ATOM 1250 C CA . PRO A 1 177 ? 14.547 0.941 0.778 1.00 94.75 177 PRO A CA 1
ATOM 1251 C C . PRO A 1 177 ? 15.740 0.062 1.156 1.00 94.75 177 PRO A C 1
ATOM 1253 O O . PRO A 1 177 ? 16.513 -0.321 0.289 1.00 94.75 177 PRO A O 1
ATOM 1256 N N . ILE A 1 178 ? 15.875 -0.305 2.433 1.00 96.50 178 ILE A N 1
ATOM 1257 C CA . ILE A 1 178 ? 16.984 -1.149 2.899 1.00 96.50 178 ILE A CA 1
ATOM 1258 C C . ILE A 1 178 ? 16.844 -2.560 2.318 1.00 96.50 178 ILE A C 1
ATOM 1260 O O . ILE A 1 178 ? 17.767 -3.075 1.692 1.00 96.50 178 ILE A O 1
ATOM 1264 N N . ILE A 1 179 ? 15.669 -3.174 2.482 1.00 97.56 179 ILE A N 1
ATOM 1265 C CA . ILE A 1 179 ? 15.394 -4.521 1.968 1.00 97.56 179 ILE A CA 1
ATOM 1266 C C . ILE A 1 179 ? 15.414 -4.516 0.436 1.00 97.56 179 ILE A C 1
ATOM 1268 O O . ILE A 1 179 ? 16.028 -5.386 -0.174 1.00 97.56 179 ILE A O 1
ATOM 1272 N N . GLY A 1 180 ? 14.784 -3.518 -0.189 1.00 97.62 180 GLY A N 1
ATOM 1273 C CA . GLY A 1 180 ? 14.762 -3.369 -1.640 1.00 97.62 180 GLY A CA 1
ATOM 1274 C C . GLY A 1 180 ? 16.155 -3.167 -2.234 1.00 97.62 180 GLY A C 1
ATOM 1275 O O . GLY A 1 180 ? 16.441 -3.743 -3.274 1.00 97.62 180 GLY A O 1
ATOM 1276 N N . GLY A 1 181 ? 17.045 -2.437 -1.556 1.00 97.75 181 GLY A N 1
ATOM 1277 C CA . GLY A 1 181 ? 18.426 -2.236 -1.999 1.00 97.75 181 GLY A CA 1
ATOM 1278 C C . GLY A 1 181 ? 19.215 -3.541 -1.975 1.00 97.75 181 GLY A C 1
ATOM 1279 O O . GLY A 1 181 ? 19.804 -3.921 -2.979 1.00 97.75 181 GLY A O 1
ATOM 1280 N N . LEU A 1 182 ? 19.114 -4.303 -0.880 1.00 98.12 182 LEU A N 1
ATOM 1281 C CA . LEU A 1 182 ? 19.733 -5.630 -0.779 1.00 98.12 182 LEU A CA 1
ATOM 1282 C C . LEU A 1 182 ? 19.222 -6.608 -1.847 1.00 98.12 182 LEU A C 1
ATOM 1284 O O . LEU A 1 182 ? 19.981 -7.445 -2.336 1.00 98.12 182 LEU A O 1
ATOM 1288 N N . ILE A 1 183 ? 17.934 -6.523 -2.195 1.00 98.31 183 ILE A N 1
ATOM 1289 C CA . ILE A 1 183 ? 17.339 -7.310 -3.281 1.00 98.31 183 ILE A CA 1
ATOM 1290 C C . ILE A 1 183 ? 17.887 -6.844 -4.632 1.00 98.31 183 ILE A C 1
ATOM 1292 O O . ILE A 1 183 ? 18.273 -7.685 -5.443 1.00 98.31 183 ILE A O 1
ATOM 1296 N N . ALA A 1 184 ? 17.954 -5.531 -4.859 1.00 97.94 184 ALA A N 1
ATOM 1297 C CA . ALA A 1 184 ? 18.455 -4.945 -6.095 1.00 97.94 184 ALA A CA 1
ATOM 1298 C C . ALA A 1 184 ? 19.916 -5.328 -6.363 1.00 97.94 184 ALA A C 1
ATOM 1300 O O . ALA A 1 184 ? 20.233 -5.748 -7.472 1.00 97.94 184 ALA A O 1
ATOM 1301 N N . ASP A 1 185 ? 20.776 -5.274 -5.346 1.00 97.25 185 ASP A N 1
ATOM 1302 C CA . ASP A 1 185 ? 22.201 -5.602 -5.475 1.00 97.25 185 ASP A CA 1
ATOM 1303 C C . ASP A 1 185 ? 22.440 -7.071 -5.860 1.00 97.25 185 ASP A C 1
ATOM 1305 O O . ASP A 1 185 ? 23.423 -7.394 -6.523 1.00 97.25 185 ASP A O 1
ATOM 1309 N N . ARG A 1 186 ? 21.553 -7.983 -5.434 1.00 97.44 186 ARG A N 1
ATOM 1310 C CA . ARG A 1 186 ? 21.714 -9.433 -5.643 1.00 97.44 186 ARG A CA 1
ATOM 1311 C C . ARG A 1 186 ? 20.962 -9.974 -6.852 1.00 97.44 186 ARG A C 1
ATOM 1313 O O . ARG A 1 186 ? 21.439 -10.904 -7.495 1.00 97.44 186 ARG A O 1
ATOM 1320 N N . TRP A 1 187 ? 19.772 -9.445 -7.114 1.00 97.19 187 TRP A N 1
ATOM 1321 C CA . TRP A 1 187 ? 18.827 -9.989 -8.095 1.00 97.19 187 TRP A CA 1
ATOM 1322 C C . TRP A 1 187 ? 18.339 -8.949 -9.111 1.00 97.19 187 TRP A C 1
ATOM 1324 O O . TRP A 1 187 ? 17.520 -9.274 -9.970 1.00 97.19 187 TRP A O 1
ATOM 1334 N N . GLY A 1 188 ? 18.846 -7.717 -9.042 1.00 96.75 188 GLY A N 1
ATOM 1335 C CA . GLY A 1 188 ? 18.488 -6.626 -9.941 1.00 96.75 188 GLY A CA 1
ATOM 1336 C C . GLY A 1 188 ? 17.234 -5.862 -9.513 1.00 96.75 188 GLY A C 1
ATOM 1337 O O . GLY A 1 188 ? 16.441 -6.300 -8.675 1.00 96.75 188 GLY A O 1
ATOM 1338 N N . LEU A 1 189 ? 17.037 -4.692 -10.121 1.00 95.38 189 LEU A N 1
ATOM 1339 C CA . LEU A 1 189 ? 15.947 -3.777 -9.775 1.00 95.38 189 LEU A CA 1
ATOM 1340 C C . LEU A 1 189 ? 14.565 -4.386 -10.045 1.00 95.38 189 LEU A C 1
ATOM 1342 O O . LEU A 1 189 ? 13.655 -4.197 -9.241 1.00 95.38 189 LEU A O 1
ATOM 1346 N N . GLY A 1 190 ? 14.413 -5.189 -11.104 1.00 94.75 190 GLY A N 1
ATOM 1347 C CA . GLY A 1 190 ? 13.161 -5.898 -11.397 1.00 94.75 190 GLY A CA 1
ATOM 1348 C C . GLY A 1 190 ? 12.690 -6.818 -10.259 1.00 94.75 190 GLY A C 1
ATOM 1349 O O . GLY A 1 190 ? 11.493 -6.892 -9.982 1.00 94.75 190 GLY A O 1
ATOM 1350 N N . ALA A 1 191 ? 13.611 -7.459 -9.525 1.00 97.19 191 ALA A N 1
ATOM 1351 C CA . ALA A 1 191 ? 13.268 -8.319 -8.389 1.00 97.19 191 ALA A CA 1
ATOM 1352 C C . ALA A 1 191 ? 12.601 -7.547 -7.237 1.00 97.19 191 ALA A C 1
ATOM 1354 O O . ALA A 1 191 ? 11.755 -8.091 -6.521 1.00 97.19 191 ALA A O 1
ATOM 1355 N N . VAL A 1 192 ? 12.919 -6.256 -7.092 1.00 97.88 192 VAL A N 1
ATOM 1356 C CA . VAL A 1 192 ? 12.304 -5.389 -6.083 1.00 97.88 192 VAL A CA 1
ATOM 1357 C C . VAL A 1 192 ? 10.808 -5.236 -6.340 1.00 97.88 192 VAL A C 1
ATOM 1359 O O . VAL A 1 192 ? 10.021 -5.304 -5.401 1.00 97.88 192 VAL A O 1
ATOM 1362 N N . PHE A 1 193 ? 10.379 -5.114 -7.597 1.00 97.25 193 PHE A N 1
ATOM 1363 C CA . PHE A 1 193 ? 8.960 -4.984 -7.940 1.00 97.25 193 PH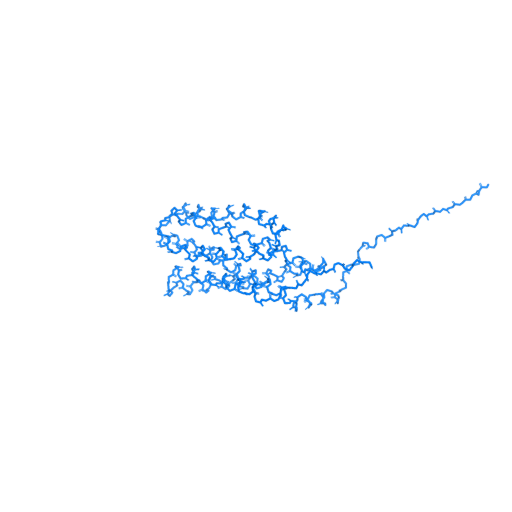E A CA 1
ATOM 1364 C C . PHE A 1 193 ? 8.174 -6.234 -7.528 1.00 97.25 193 PHE A C 1
ATOM 1366 O O . PHE A 1 193 ? 7.101 -6.108 -6.938 1.00 97.25 193 PHE A O 1
ATOM 1373 N N . TYR A 1 194 ? 8.726 -7.434 -7.729 1.00 98.00 194 TYR A N 1
ATOM 1374 C CA . TYR A 1 194 ? 8.097 -8.671 -7.253 1.00 98.00 194 TYR A CA 1
ATOM 1375 C C . TYR A 1 194 ? 8.018 -8.742 -5.725 1.00 98.00 194 TYR A C 1
ATOM 1377 O O . TYR A 1 194 ? 6.996 -9.166 -5.186 1.00 98.00 194 TYR A O 1
ATOM 1385 N N . PHE A 1 195 ? 9.046 -8.269 -5.015 1.00 98.00 195 PHE A N 1
ATOM 1386 C CA . PHE A 1 195 ? 9.001 -8.139 -3.557 1.00 98.00 195 PHE A CA 1
ATOM 1387 C C . PHE A 1 195 ? 7.876 -7.196 -3.098 1.00 98.00 195 PHE A C 1
ATOM 1389 O O . PHE A 1 195 ? 7.090 -7.553 -2.217 1.00 98.00 195 PHE A O 1
ATOM 1396 N N . LEU A 1 196 ? 7.737 -6.027 -3.730 1.00 97.88 196 LEU A N 1
ATOM 1397 C CA . LEU A 1 196 ? 6.666 -5.078 -3.414 1.00 97.88 196 LEU A CA 1
ATOM 1398 C C . LEU A 1 196 ? 5.276 -5.654 -3.741 1.00 97.88 196 LEU A C 1
ATOM 1400 O O . LEU A 1 196 ? 4.355 -5.543 -2.930 1.00 97.88 196 LEU A O 1
ATOM 1404 N N . ALA A 1 197 ? 5.129 -6.337 -4.881 1.00 97.94 197 ALA A N 1
ATOM 1405 C CA . ALA A 1 197 ? 3.899 -7.040 -5.244 1.00 97.94 197 ALA A CA 1
ATOM 1406 C C . ALA A 1 197 ? 3.536 -8.123 -4.211 1.00 97.94 197 ALA A C 1
ATOM 1408 O O . ALA A 1 197 ? 2.374 -8.224 -3.806 1.00 97.94 197 ALA A O 1
ATOM 1409 N N . GLY A 1 198 ? 4.530 -8.877 -3.728 1.00 97.62 198 GLY A N 1
ATOM 1410 C CA . GLY A 1 198 ? 4.380 -9.854 -2.649 1.00 97.62 198 GLY A CA 1
ATOM 1411 C C . GLY A 1 198 ? 3.930 -9.222 -1.328 1.00 97.62 198 GLY A C 1
ATOM 1412 O O . GLY A 1 198 ? 3.060 -9.769 -0.653 1.00 97.62 198 GLY A O 1
ATOM 1413 N N . GLY A 1 199 ? 4.438 -8.034 -0.990 1.00 97.19 199 GLY A N 1
ATOM 1414 C CA . GLY A 1 199 ? 3.987 -7.264 0.174 1.00 97.19 199 GLY A CA 1
ATOM 1415 C C . GLY A 1 199 ? 2.506 -6.871 0.099 1.00 97.19 199 GLY A C 1
ATOM 1416 O O . GLY A 1 199 ? 1.773 -7.017 1.079 1.00 97.19 199 GLY A O 1
ATOM 1417 N N . LEU A 1 200 ? 2.033 -6.433 -1.071 1.00 97.75 200 LEU A N 1
ATOM 1418 C CA . LEU A 1 200 ? 0.610 -6.142 -1.289 1.00 97.75 200 LEU A CA 1
ATOM 1419 C C . LEU A 1 200 ? -0.258 -7.402 -1.283 1.00 97.75 200 LEU A C 1
ATOM 1421 O O . LEU A 1 200 ? -1.367 -7.380 -0.747 1.00 97.75 200 LEU A O 1
ATOM 1425 N N . LEU A 1 201 ? 0.251 -8.512 -1.823 1.00 97.19 201 LEU A N 1
ATOM 1426 C CA . LEU A 1 201 ? -0.430 -9.799 -1.740 1.00 97.19 201 LEU A CA 1
ATOM 1427 C C . LEU A 1 201 ? -0.590 -10.225 -0.275 1.00 97.19 201 LEU A C 1
ATOM 1429 O O . LEU A 1 201 ? -1.690 -10.576 0.140 1.00 97.19 201 LEU A O 1
ATOM 1433 N N . ALA A 1 202 ? 0.464 -10.106 0.536 1.00 96.25 202 ALA A N 1
ATOM 1434 C CA . ALA A 1 202 ? 0.400 -10.372 1.971 1.00 96.25 202 ALA A CA 1
ATOM 1435 C C . ALA A 1 202 ? -0.615 -9.462 2.687 1.00 96.25 202 ALA A C 1
ATOM 1437 O O . ALA A 1 202 ? -1.351 -9.935 3.552 1.00 96.25 202 ALA A O 1
ATOM 1438 N N . ALA A 1 203 ? -0.720 -8.187 2.292 1.00 95.88 203 ALA A N 1
ATOM 1439 C CA . ALA A 1 203 ? -1.729 -7.268 2.822 1.00 95.88 203 ALA A CA 1
ATOM 1440 C C . ALA A 1 203 ? -3.159 -7.731 2.490 1.00 95.88 203 ALA A C 1
ATOM 1442 O O . ALA A 1 203 ? -4.036 -7.722 3.353 1.00 95.88 203 ALA A O 1
ATOM 1443 N N . ASN A 1 204 ? -3.390 -8.194 1.261 1.00 94.44 204 ASN A N 1
ATOM 1444 C CA . ASN A 1 204 ? -4.665 -8.785 0.856 1.00 94.44 204 ASN A CA 1
ATOM 1445 C C . ASN A 1 204 ? -5.012 -10.031 1.673 1.00 94.44 204 ASN A C 1
ATOM 1447 O O . ASN A 1 204 ? -6.129 -10.144 2.174 1.00 94.44 204 ASN A O 1
ATOM 1451 N N . LEU A 1 205 ? -4.057 -10.950 1.840 1.00 93.44 205 LEU A N 1
ATOM 1452 C CA . LEU A 1 205 ? -4.270 -12.162 2.630 1.00 93.44 205 LEU A CA 1
ATOM 1453 C C . LEU A 1 205 ? -4.581 -11.808 4.090 1.00 93.44 205 LEU A C 1
ATOM 1455 O O . LEU A 1 205 ? -5.549 -12.322 4.648 1.00 93.44 205 LEU A O 1
ATOM 1459 N N . ALA A 1 206 ? -3.842 -10.866 4.682 1.00 91.50 206 ALA A N 1
ATOM 1460 C CA . ALA A 1 206 ? -4.134 -10.355 6.018 1.00 91.50 206 ALA A CA 1
ATOM 1461 C C . ALA A 1 206 ? -5.578 -9.829 6.116 1.00 91.50 206 ALA A C 1
ATOM 1463 O O . ALA A 1 206 ? -6.286 -10.146 7.065 1.00 91.50 206 ALA A O 1
ATOM 1464 N N . LEU A 1 207 ? -6.062 -9.105 5.105 1.00 89.75 207 LEU A N 1
ATOM 1465 C CA . LEU A 1 207 ? -7.425 -8.567 5.081 1.00 89.75 207 LEU A CA 1
ATOM 1466 C C . LEU A 1 207 ? -8.528 -9.630 4.878 1.00 89.75 207 LEU A C 1
ATOM 1468 O O . LEU A 1 207 ? -9.683 -9.437 5.281 1.00 89.75 207 LEU A O 1
ATOM 1472 N N . VAL A 1 208 ? -8.205 -10.750 4.228 1.00 88.44 208 VAL A N 1
ATOM 1473 C CA . VAL A 1 208 ? -9.132 -11.877 4.045 1.00 88.44 208 VAL A CA 1
ATOM 1474 C C . VAL A 1 208 ? -9.239 -12.708 5.321 1.00 88.44 208 VAL A C 1
ATOM 1476 O O . VAL A 1 208 ? -10.355 -13.029 5.733 1.00 88.44 208 VAL A O 1
ATOM 1479 N N . PHE A 1 209 ? -8.103 -13.026 5.947 1.00 81.62 209 PHE A N 1
ATOM 1480 C CA . PHE A 1 209 ? -8.028 -13.979 7.057 1.00 81.62 209 PHE A CA 1
ATOM 1481 C C . PHE A 1 209 ? -8.173 -13.352 8.444 1.00 81.62 209 PHE A C 1
ATOM 1483 O O . PHE A 1 209 ? -8.502 -14.065 9.394 1.00 81.62 209 PHE A O 1
ATOM 1490 N N . LEU A 1 210 ? -7.940 -12.046 8.596 1.00 74.81 210 LEU A N 1
ATOM 1491 C CA . LEU A 1 210 ? -8.063 -11.402 9.898 1.00 74.81 210 LEU A CA 1
ATOM 1492 C C . LEU A 1 210 ? -9.505 -10.935 10.164 1.00 74.81 210 LEU A C 1
ATOM 1494 O O . LEU A 1 210 ? -10.158 -10.374 9.278 1.00 74.81 210 LEU A O 1
ATOM 1498 N N . PRO A 1 211 ? -10.023 -11.156 11.387 1.00 69.56 211 PRO A N 1
ATOM 1499 C CA . PRO A 1 211 ? -11.385 -10.790 11.742 1.00 69.56 211 PRO A CA 1
ATOM 1500 C C . PRO A 1 211 ? -11.550 -9.270 11.717 1.00 69.56 211 PRO A C 1
ATOM 1502 O O . PRO A 1 211 ? -10.902 -8.541 12.468 1.00 69.56 211 PRO A O 1
ATOM 1505 N N . LEU A 1 212 ? -12.455 -8.802 10.862 1.00 64.12 212 LEU A N 1
ATOM 1506 C CA . LEU A 1 212 ? -12.892 -7.414 10.827 1.00 64.12 212 LEU A CA 1
ATOM 1507 C C . LEU A 1 212 ? -14.020 -7.255 11.846 1.00 64.12 212 LEU A C 1
ATOM 1509 O O . LEU A 1 212 ? -15.041 -7.940 11.764 1.00 64.12 212 LEU A O 1
ATOM 1513 N N . GLY A 1 213 ? -13.803 -6.396 12.839 1.00 58.06 213 GLY A N 1
ATOM 1514 C CA . GLY A 1 213 ? -14.771 -6.106 13.890 1.00 58.06 213 GLY A CA 1
ATOM 1515 C C . GLY A 1 213 ? -16.086 -5.613 13.291 1.00 58.06 213 GLY A C 1
ATOM 1516 O O . GLY A 1 213 ? -16.096 -4.888 12.293 1.00 58.06 213 GLY A O 1
ATOM 1517 N N . LYS A 1 214 ? -17.208 -6.032 13.884 1.00 52.91 214 LYS A N 1
ATOM 1518 C CA . LYS A 1 214 ? -18.523 -5.474 13.550 1.00 52.91 214 LYS A CA 1
ATOM 1519 C C . LYS A 1 214 ? -18.532 -3.988 13.929 1.00 52.91 214 LYS A C 1
ATOM 1521 O O . LYS A 1 214 ? -17.900 -3.616 14.916 1.00 52.91 214 LYS A O 1
ATOM 1526 N N . ARG A 1 215 ? -19.235 -3.161 13.141 1.00 49.28 215 ARG A N 1
ATOM 1527 C CA . ARG A 1 215 ? -19.505 -1.743 13.449 1.00 49.28 215 ARG A CA 1
ATOM 1528 C C . ARG A 1 215 ? -19.848 -1.609 14.935 1.00 49.28 215 ARG A C 1
ATOM 1530 O O . ARG A 1 215 ? -20.682 -2.372 15.418 1.00 49.28 215 ARG A O 1
ATOM 1537 N N . ALA A 1 216 ? -19.237 -0.651 15.630 1.00 45.44 216 ALA A N 1
ATOM 1538 C CA . ALA A 1 216 ? -19.738 -0.232 16.930 1.00 45.44 216 ALA A CA 1
ATOM 1539 C C . ALA A 1 216 ? -21.162 0.294 16.706 1.00 45.44 216 ALA A C 1
ATOM 1541 O O . ALA A 1 216 ? -21.344 1.375 16.145 1.00 45.44 216 ALA A O 1
ATOM 1542 N N . GLU A 1 217 ? -22.170 -0.512 17.037 1.00 37.91 217 GLU A N 1
ATOM 1543 C CA . GLU A 1 217 ? -23.545 -0.036 17.079 1.00 37.91 217 GLU A CA 1
ATOM 1544 C C . GLU A 1 217 ? -23.577 1.117 18.074 1.00 37.91 217 GLU A C 1
ATOM 1546 O O . GLU A 1 217 ? -23.136 1.000 19.220 1.00 37.91 217 GLU A O 1
ATOM 1551 N N . THR A 1 218 ? -24.010 2.276 17.590 1.00 38.69 218 THR A N 1
ATOM 1552 C CA . THR A 1 218 ? -24.248 3.445 18.419 1.00 38.69 218 THR A CA 1
ATOM 1553 C C . THR A 1 218 ? -25.274 3.009 19.456 1.00 38.69 218 THR A C 1
ATOM 1555 O O . THR A 1 218 ? -26.406 2.698 19.093 1.00 38.69 218 THR A O 1
ATOM 1558 N N . VAL A 1 219 ? -24.874 2.919 20.727 1.00 37.03 219 VAL A N 1
ATOM 1559 C CA . VAL A 1 219 ? -25.816 2.737 21.835 1.00 37.03 219 VAL A CA 1
ATOM 1560 C C . VAL A 1 219 ? -26.690 3.986 21.843 1.00 37.03 219 VAL A C 1
ATOM 1562 O O . VAL A 1 219 ? -26.302 5.043 22.332 1.00 37.03 219 VAL A O 1
ATOM 1565 N N . SER A 1 220 ? -27.824 3.879 21.164 1.00 33.19 220 SER A N 1
ATOM 1566 C CA . SER A 1 220 ? -28.901 4.849 21.157 1.00 33.19 220 SER A CA 1
ATOM 1567 C C . SER A 1 220 ? -29.694 4.641 22.440 1.00 33.19 220 SER A C 1
ATOM 1569 O O . SER A 1 220 ? -30.436 3.666 22.508 1.00 33.19 220 SER A O 1
ATOM 1571 N N . GLY A 1 221 ? -29.554 5.582 23.377 1.00 33.25 221 GLY A N 1
ATOM 1572 C CA . GLY A 1 221 ? -30.548 5.896 24.414 1.00 33.25 221 GLY A CA 1
ATOM 1573 C C . GLY A 1 221 ? -30.702 4.878 25.528 1.00 33.25 221 GLY A C 1
ATOM 1574 O O . GLY A 1 221 ? -31.465 3.913 25.328 1.00 33.25 221 GLY A O 1
#

Sequence (221 aa):
DADGAKGGPKVGTKEGEGMSMAAYWRGLRALLRDRAVLSLCLVAALRTMTQAGLLAFLPLYLANDLGAGPVMLGLALAAMQSAGVVAAPIAGAWSDRVGRRPIVLAGLSASTVVIAGLVTLGHMATFIAGIAVLGFVLFAVRPVIHSWMMDLTPANLGGSATSLMFGSQAILATAAPIIGGLIADRWGLGAVFYFLAGGLLAANLALVFLPLGKRAETVSG

Nearest PDB structures (foldseek):
  8tth-assembly1_A  TM=8.735E-01  e=3.799E-04  Staphylococcus aureus
  8ufd-assembly1_A  TM=8.394E-01  e=4.971E-04  Mycobacterium tuberculosis
  7ckr-assembly1_A  TM=9.177E-01  e=2.085E-03  Homo sapiens
  7da5-assembly1_A  TM=8.393E-01  e=4.084E-03  Homo sapiens
  6lyy-assembly1_A  TM=8.476E-01  e=7.312E-03  Homo sapiens

Radius of gyration: 23.08 Å; Cα contacts (8 Å, |Δi|>4): 259; chains: 1; bounding box: 70×59×67 Å

Solvent-accessible surface area (backbone atoms only — not comparable to full-atom values): 11689 Å² total; per-residue (Å²): 131,88,83,83,90,78,83,73,82,78,80,74,75,80,79,77,82,70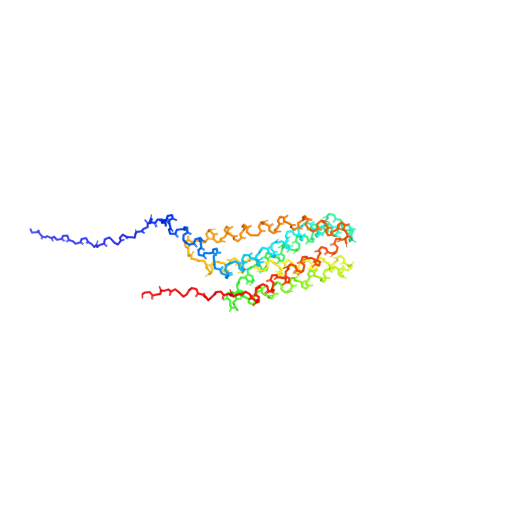,78,52,68,72,57,48,53,51,51,53,54,46,50,78,64,34,59,34,56,52,48,50,24,50,32,52,9,32,49,39,14,32,52,43,29,44,70,62,46,50,55,50,38,38,38,74,76,65,64,43,51,74,67,55,48,51,50,36,53,47,38,17,52,54,32,16,62,61,23,27,62,54,35,36,62,48,21,76,71,75,37,49,67,62,48,42,46,51,20,36,52,54,27,21,53,45,42,50,49,45,72,75,48,89,46,68,72,60,35,39,52,45,37,21,53,33,19,22,32,52,38,16,31,55,53,35,52,52,54,49,52,49,69,78,37,59,87,93,39,48,67,59,53,49,49,51,34,51,51,44,19,51,57,41,26,65,46,22,54,58,55,36,46,60,37,25,79,75,63,34,60,65,49,30,38,47,53,38,19,50,38,25,46,51,25,43,50,49,65,71,73,48,66,72,68,76,75,75,73,77,86,76,128

pLDDT: mean 87.59, std 17.09, range [33.19, 98.31]

Foldseek 3Di:
DDDDDDDDDPPPPPPDPQDDPVRLVVQLVVLVVDLQLVLLLLLLQLLLLLVLLCVQQVLVCCCPVVVDDPVLSVLLVVLLQVLLVVQQVVLVVVCVVPNLLVLLLVLLLQLLVLLLCLLVDNDSVVNSVSSNSNSNSSSSNNNSSLVLLVQVHDPSCSVVSVVSSVVSNVVSSVCNCVVQVVCCVPPNSSSSSNVSSVSSVVSSVSSVPTDNDDGPDPPDD

Secondary structure (DSSP, 8-state):
------PPP--------PPPHHHHHHHHHHHTT-HHHHHHHHHHHHHHHHHHHHHHHHHHHHHHTS---HHHHHHHHHHHHHHHHHHHHHHHHHHHHH-HHHHHHHHHHHHHHHHHHHTT--SHHHHHHHHHHHHHHHHHHHHHHHHHHHHTS-GGGHHHHHHHHHHHHHHHHHHHHHHHHHHHHHH-HHHHHHHHHHHHHHHHHHHHHSPPPP-------

Mean predicted aligned error: 7.61 Å